Protein AF-A0A395GRC8-F1 (afdb_monomer_lite)

Foldseek 3Di:
DDDDDDDDDDPDDPDPDDPDPPPDDPLVPPVVQRFDDDDPDDPDDDADDPPDADQDDDDDDDQGHAFWAPDPVTDVVVVVVQVVLVVVCVVPVPDQPDDDPCSVSSVDHDDTDHQAQDPVRLVSLLQQLLVCCVGPVCRNLVPDPPPSFDDQCSQADPVSHRDPAAEDEFEDRNSGVSSVQSNQLNNRPDPPSDRNVVRHHYHYQYDDPPGPDPSHHDDPPDDDPD

Sequence (226 aa):
MGPLTPLAAALSVVATASATASSFNLQSNWGNLSPYAPSPGFTLPSGNPIGCELTQTHILHRHAQRYPTSYLLDALSMEAFAEKLKNFTTAHPNTTLATGPLSFLNHWEYVMGTEELLPTGAATEATSGAWFWSKYGRTLYKAPAGMADWSDDLNVFPNGTQRKKPMFRTTSQARILESARWWLSGFFSNVGANNSYPQYDLVIIPEGDGYNNTLSGYCPAATYPG

InterPro domains:
  IPR000560 Histidine phosphatase superfamily, clade-2 [PF00328] (53-221)
  IPR000560 Histidine phosphatase superfamily, clade-2 [cd07061] (53-220)
  IPR029033 Histidine phosphatase superfamily [G3DSA:3.40.50.1240] (57-225)
  IPR029033 Histidine phosphatase superfamily [SSF53254] (17-222)

Secondary structure (DSSP, 8-state):
-------------------------GGGGSGGGSPP------SSPPSPPTT-------------SBPPPSSIIIIIHHHHHHHHHHHHHHH-TTS----GGGGGGGG------SSPBPHHHHHHHHHHHHHHIIIIIHHHTTPPTT--S--GGG-B-TTSPBPPPPEEEEESSHHHHHHHHHHHHHHT--TT---SGGG-EEEEE--STT---TTS---TT-----

Radius of gyration: 24.59 Å; chains: 1; bounding box: 64×58×63 Å

Structure (mmCIF, N/CA/C/O backbone):
data_AF-A0A395GRC8-F1
#
_entry.id   AF-A0A395GRC8-F1
#
loop_
_atom_site.group_PDB
_atom_site.id
_atom_site.type_symbol
_atom_site.label_atom_id
_atom_site.label_alt_id
_atom_site.label_comp_id
_atom_site.label_asym_id
_atom_site.label_entity_id
_atom_site.label_seq_id
_atom_site.pdbx_PDB_ins_code
_atom_site.Cartn_x
_atom_site.Cartn_y
_atom_site.Cartn_z
_atom_site.occupancy
_atom_site.B_iso_or_equiv
_atom_site.auth_seq_id
_atom_site.auth_comp_id
_atom_site.auth_asym_id
_atom_site.auth_atom_id
_atom_site.pdbx_PDB_model_num
ATOM 1 N N . MET A 1 1 ? -42.424 27.335 -17.314 1.00 45.31 1 MET A N 1
ATOM 2 C CA . MET A 1 1 ? -41.178 26.570 -17.100 1.00 45.31 1 MET A CA 1
ATOM 3 C C . MET A 1 1 ? -40.028 27.504 -17.439 1.00 45.31 1 MET A C 1
ATOM 5 O O . MET A 1 1 ? -39.859 27.823 -18.606 1.00 45.31 1 MET A O 1
ATOM 9 N N . GLY A 1 2 ? -39.374 28.077 -16.427 1.00 45.00 2 GLY A N 1
ATOM 10 C CA . GLY A 1 2 ? -38.243 28.995 -16.615 1.00 45.00 2 GLY A CA 1
ATOM 11 C C . GLY A 1 2 ? -36.915 28.230 -16.678 1.00 45.00 2 GLY A C 1
ATOM 12 O O . GLY A 1 2 ? -36.846 27.130 -16.126 1.00 45.00 2 GLY A O 1
ATOM 13 N N . PRO A 1 3 ? -35.880 28.763 -17.347 1.00 41.84 3 PRO A N 1
ATOM 14 C CA . PRO A 1 3 ? -34.594 28.088 -17.464 1.00 41.84 3 PRO A CA 1
ATOM 15 C C . PRO A 1 3 ? -33.839 28.129 -16.129 1.00 41.84 3 PRO A C 1
ATOM 17 O O . PRO A 1 3 ? -33.739 29.175 -15.490 1.00 41.84 3 PRO A O 1
ATOM 20 N N . LEU A 1 4 ? -33.307 26.979 -15.715 1.00 39.44 4 LEU A 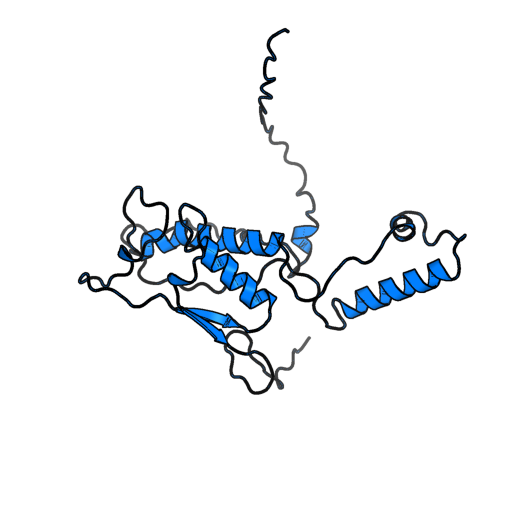N 1
ATOM 21 C CA . LEU A 1 4 ? -32.386 26.861 -14.587 1.00 39.44 4 LEU A CA 1
ATOM 22 C C . LEU A 1 4 ? -31.001 27.354 -15.027 1.00 39.44 4 LEU A C 1
ATOM 24 O O . LEU A 1 4 ? -30.351 26.735 -15.867 1.00 39.44 4 LEU A O 1
ATOM 28 N N . THR A 1 5 ? -30.552 28.469 -14.461 1.00 42.78 5 THR A N 1
ATOM 29 C CA . THR A 1 5 ? -29.164 28.936 -14.528 1.00 42.78 5 THR A CA 1
ATOM 30 C C . THR A 1 5 ? -28.310 28.153 -13.522 1.00 42.78 5 THR A C 1
ATOM 32 O O . THR A 1 5 ? -28.679 28.083 -12.348 1.00 42.78 5 THR A O 1
ATOM 35 N N . PRO A 1 6 ? -27.165 27.568 -13.918 1.00 44.22 6 PRO A N 1
ATOM 36 C CA . PRO A 1 6 ? -26.265 26.938 -12.965 1.00 44.22 6 PRO A CA 1
ATOM 37 C C . PRO A 1 6 ? -25.485 28.018 -12.204 1.00 44.22 6 PRO A C 1
ATOM 39 O O . PRO A 1 6 ? -24.861 28.897 -12.799 1.00 44.22 6 PRO A O 1
ATOM 42 N N . LEU A 1 7 ? -25.520 27.945 -10.874 1.00 41.38 7 LEU A N 1
ATOM 43 C CA . LEU A 1 7 ? -24.706 28.773 -9.992 1.00 41.38 7 LEU A CA 1
ATOM 44 C C . LEU A 1 7 ? -23.262 28.245 -10.037 1.00 41.38 7 LEU A C 1
ATOM 46 O O . LEU A 1 7 ? -22.933 27.248 -9.397 1.00 41.38 7 LEU A O 1
ATOM 50 N N . ALA A 1 8 ? -22.399 28.880 -10.829 1.00 44.44 8 ALA A N 1
ATOM 51 C CA . ALA A 1 8 ? -20.968 28.602 -10.809 1.00 44.44 8 ALA A CA 1
ATOM 52 C C . ALA A 1 8 ? -20.359 29.191 -9.525 1.00 44.44 8 ALA A C 1
ATOM 54 O O . ALA A 1 8 ? -20.152 30.400 -9.420 1.00 44.44 8 ALA A O 1
ATOM 55 N N . ALA A 1 9 ? -20.083 28.344 -8.534 1.00 41.31 9 ALA A N 1
ATOM 56 C CA . ALA A 1 9 ? -19.290 28.726 -7.372 1.00 41.31 9 ALA A CA 1
ATOM 57 C C . ALA A 1 9 ? -17.806 28.775 -7.769 1.00 41.31 9 ALA A C 1
ATOM 59 O O . ALA A 1 9 ? -17.135 27.747 -7.854 1.00 41.31 9 ALA A O 1
ATOM 60 N N . ALA A 1 10 ? -17.289 29.973 -8.034 1.00 42.56 10 ALA A N 1
ATOM 61 C CA . ALA A 1 10 ? -15.857 30.202 -8.168 1.00 42.56 10 ALA A CA 1
ATOM 62 C C . ALA A 1 10 ? -15.217 30.205 -6.768 1.00 42.56 10 ALA A C 1
ATOM 64 O O . ALA A 1 10 ? -15.361 31.171 -6.018 1.00 42.56 10 ALA A O 1
ATOM 65 N N . LEU A 1 11 ? -14.509 29.130 -6.399 1.00 38.84 11 LEU A N 1
ATOM 66 C CA . LEU A 1 11 ? -13.598 29.164 -5.253 1.00 38.84 11 LEU A CA 1
ATOM 67 C C . LEU A 1 11 ? -12.371 30.002 -5.629 1.00 38.84 11 LEU A C 1
ATOM 69 O O . LEU A 1 11 ? -11.460 29.528 -6.303 1.00 38.84 11 LEU A O 1
ATOM 73 N N . SER A 1 12 ? -12.349 31.251 -5.175 1.00 40.06 12 SER A N 1
ATOM 74 C CA . SER A 1 12 ? -11.152 32.087 -5.209 1.00 40.06 12 SER A CA 1
ATOM 75 C C . SER A 1 12 ? -10.345 31.819 -3.937 1.00 40.06 12 SER A C 1
ATOM 77 O O . SER A 1 12 ? -10.679 32.315 -2.862 1.00 40.06 12 SER A O 1
ATOM 79 N N . VAL A 1 13 ? -9.311 30.979 -4.030 1.00 39.16 13 VAL A N 1
ATOM 80 C CA . VAL A 1 13 ? -8.361 30.758 -2.930 1.00 39.16 13 VAL A CA 1
ATOM 81 C C . VAL A 1 13 ? -7.280 31.829 -3.021 1.00 39.16 13 VAL A C 1
ATOM 83 O O . VAL A 1 13 ? -6.260 31.651 -3.682 1.00 39.16 13 VAL A O 1
ATOM 86 N N . VAL A 1 14 ? -7.498 32.955 -2.346 1.00 43.53 14 VAL A N 1
ATOM 87 C CA . VAL A 1 14 ? -6.410 33.870 -1.987 1.00 43.53 14 VAL A CA 1
ATOM 88 C C . VAL A 1 14 ? -5.953 33.473 -0.589 1.00 43.53 14 VAL A C 1
ATOM 90 O O . VAL A 1 14 ? -6.524 33.894 0.413 1.00 43.53 14 VAL A O 1
ATOM 93 N N . ALA A 1 15 ? -4.950 32.600 -0.518 1.00 41.72 15 ALA A N 1
ATOM 94 C CA . ALA A 1 15 ? -4.292 32.267 0.736 1.00 41.72 15 ALA A CA 1
ATOM 95 C C . ALA A 1 15 ? -3.353 33.420 1.121 1.00 41.72 15 ALA A C 1
ATOM 97 O O . ALA A 1 15 ? -2.219 33.502 0.653 1.00 41.72 15 ALA A O 1
ATOM 98 N N . THR A 1 16 ? -3.822 34.333 1.970 1.00 42.94 16 THR A N 1
ATOM 99 C CA . THR A 1 16 ? -2.931 35.230 2.708 1.00 42.94 16 THR A CA 1
ATOM 100 C C . THR A 1 16 ? -2.139 34.392 3.704 1.00 42.94 16 THR A C 1
ATOM 102 O O . THR A 1 16 ? -2.703 33.829 4.643 1.00 42.94 16 THR A O 1
ATOM 105 N N . ALA A 1 17 ? -0.832 34.281 3.473 1.00 50.38 17 ALA A N 1
ATOM 106 C CA . ALA A 1 17 ? 0.097 33.603 4.360 1.00 50.38 17 ALA A CA 1
ATOM 107 C C . ALA A 1 17 ? 0.187 34.346 5.703 1.00 50.38 17 ALA A C 1
ATOM 109 O O . ALA A 1 17 ? 0.967 35.280 5.869 1.00 50.38 17 ALA A O 1
ATOM 110 N N . SER A 1 18 ? -0.609 33.911 6.675 1.00 43.94 18 SER A N 1
ATOM 111 C CA . SER A 1 18 ? -0.341 34.154 8.088 1.00 43.94 18 SER A CA 1
ATOM 112 C C . SER A 1 18 ? 0.385 32.932 8.634 1.00 43.94 18 SER A C 1
ATOM 114 O O . SER A 1 18 ? -0.204 31.862 8.782 1.00 43.94 18 SER A O 1
ATOM 116 N N . ALA A 1 19 ? 1.680 33.097 8.909 1.00 54.59 19 ALA A N 1
ATOM 117 C CA . ALA A 1 19 ? 2.466 32.159 9.695 1.00 54.59 19 ALA A CA 1
ATOM 118 C C . ALA A 1 19 ? 1.788 31.982 11.062 1.00 54.59 19 ALA A C 1
ATOM 120 O O . ALA A 1 19 ? 1.898 32.823 11.949 1.00 54.59 19 ALA A O 1
ATOM 121 N N . THR A 1 20 ? 1.027 30.904 11.199 1.00 49.78 20 THR A N 1
ATOM 122 C CA . THR A 1 20 ? 0.413 30.467 12.449 1.00 49.78 20 THR A CA 1
ATOM 123 C C . THR A 1 20 ? 1.108 29.174 12.846 1.00 49.78 20 THR A C 1
ATOM 125 O O . THR A 1 20 ? 1.470 28.378 11.979 1.00 49.78 20 THR A O 1
ATOM 128 N N . ALA A 1 21 ? 1.402 29.042 14.143 1.00 53.75 21 ALA A N 1
ATOM 129 C CA . ALA A 1 21 ? 2.122 27.929 14.756 1.00 53.75 21 ALA A CA 1
ATOM 130 C C . ALA A 1 21 ? 1.810 26.604 14.058 1.00 53.75 21 ALA A C 1
ATOM 132 O O . ALA A 1 21 ? 0.637 26.325 13.826 1.00 53.75 21 ALA A O 1
ATOM 133 N N . SER A 1 22 ? 2.845 25.819 13.733 1.00 58.91 22 SER A N 1
ATOM 134 C CA . SER A 1 22 ? 2.720 24.456 13.201 1.00 58.91 22 SER A CA 1
ATOM 135 C C . SER A 1 22 ? 1.560 23.743 13.904 1.00 58.91 22 SER A C 1
ATOM 137 O O . SER A 1 22 ? 1.697 23.317 15.053 1.00 58.91 22 SER A O 1
ATOM 139 N N . SER A 1 23 ? 0.398 23.698 13.249 1.00 77.50 23 SER A N 1
ATOM 140 C CA . SER A 1 23 ? -0.806 23.146 13.855 1.00 77.50 23 SER A CA 1
ATOM 141 C C . SER A 1 23 ? -0.543 21.668 14.106 1.00 77.50 23 SER A C 1
ATOM 143 O O . SER A 1 23 ? -0.117 20.944 13.205 1.00 77.50 23 SER A O 1
ATOM 145 N N . PHE A 1 24 ? -0.688 21.232 15.356 1.00 85.94 24 PHE A N 1
ATOM 146 C CA . PHE A 1 24 ? -0.477 19.836 15.710 1.00 85.94 24 PHE A CA 1
ATOM 147 C C . PHE A 1 24 ? -1.409 18.960 14.862 1.00 85.94 24 PHE A C 1
ATOM 149 O O . PHE A 1 24 ? -2.630 19.022 14.999 1.00 85.94 24 PHE A O 1
ATOM 156 N N . ASN A 1 25 ? -0.830 18.148 13.975 1.00 87.12 25 ASN A N 1
ATOM 157 C CA . ASN A 1 25 ? -1.574 17.169 13.198 1.00 87.12 25 ASN A CA 1
ATOM 158 C C . ASN A 1 25 ? -1.564 15.835 13.948 1.00 87.12 25 ASN A C 1
ATOM 160 O O . ASN A 1 25 ? -0.548 15.140 13.979 1.00 87.12 25 ASN A O 1
ATOM 164 N N . LEU A 1 26 ? -2.701 15.470 14.540 1.00 90.62 26 LEU A N 1
ATOM 165 C CA . LEU A 1 26 ? -2.840 14.231 15.306 1.00 90.62 26 LEU A CA 1
ATOM 166 C C . LEU A 1 26 ? -2.443 12.991 14.486 1.00 90.62 26 LEU A C 1
ATOM 168 O O . LEU A 1 26 ? -1.704 12.146 14.983 1.00 90.62 26 LEU A O 1
ATOM 172 N N . GLN A 1 27 ? -2.872 12.911 13.224 1.00 91.00 27 GLN A N 1
ATOM 173 C CA . GLN A 1 27 ? -2.631 11.751 12.360 1.00 91.00 27 GLN A CA 1
ATOM 174 C C . GLN A 1 27 ? -1.156 11.580 12.000 1.00 91.00 27 GLN A C 1
ATOM 176 O O . GLN A 1 27 ? -0.715 10.459 11.784 1.00 91.00 27 GLN A O 1
ATOM 181 N N . SER A 1 28 ? -0.379 12.664 11.965 1.00 90.12 28 SER A N 1
ATOM 182 C CA . SER A 1 28 ? 1.070 12.605 11.746 1.00 90.12 28 SER A CA 1
ATOM 183 C C . SER A 1 28 ? 1.843 12.066 12.955 1.00 90.12 28 SER A C 1
ATOM 185 O O . SER A 1 28 ? 3.006 11.701 12.814 1.00 90.12 28 SER A O 1
ATOM 187 N N . ASN A 1 29 ? 1.208 11.987 14.127 1.00 93.12 29 ASN A N 1
ATOM 188 C CA . ASN A 1 29 ? 1.825 11.562 15.384 1.00 93.12 29 ASN A CA 1
ATOM 189 C C . ASN A 1 29 ? 1.410 10.141 15.815 1.00 93.12 29 ASN A C 1
ATOM 191 O O . ASN A 1 29 ? 1.682 9.736 16.941 1.00 93.12 29 ASN A O 1
ATOM 195 N N . TRP A 1 30 ? 0.778 9.358 14.934 1.00 94.62 30 TRP A N 1
ATOM 196 C CA . TRP A 1 30 ? 0.351 7.976 15.207 1.00 94.62 30 TRP A CA 1
ATOM 197 C C . TRP A 1 30 ? 1.424 6.913 14.904 1.00 94.62 30 TRP A C 1
ATOM 199 O O . TRP A 1 30 ? 1.144 5.713 14.912 1.00 94.62 30 TRP A O 1
ATOM 209 N N . GLY A 1 31 ? 2.664 7.326 14.630 1.00 94.00 31 GLY A N 1
ATOM 210 C CA . GLY A 1 31 ? 3.769 6.415 14.334 1.00 94.00 31 GLY A CA 1
ATOM 211 C C . GLY A 1 31 ? 3.480 5.530 13.119 1.00 94.00 31 GLY A C 1
ATOM 212 O O . GLY A 1 31 ? 3.194 6.016 12.027 1.00 94.00 31 GLY A O 1
ATOM 213 N N . ASN A 1 32 ? 3.540 4.210 13.294 1.00 92.81 32 ASN A N 1
ATOM 214 C CA . ASN A 1 32 ? 3.247 3.250 12.227 1.00 92.81 32 ASN A CA 1
ATOM 215 C C . ASN A 1 32 ? 1.747 3.148 11.878 1.00 92.81 32 ASN A C 1
ATOM 217 O O . ASN A 1 32 ? 1.411 2.434 10.930 1.00 92.81 32 ASN A O 1
ATOM 221 N N . LEU A 1 33 ? 0.860 3.810 12.623 1.00 94.38 33 LEU A N 1
ATOM 222 C CA . LEU A 1 33 ? -0.572 3.903 12.326 1.00 94.38 33 LEU A CA 1
ATOM 223 C C . LEU A 1 33 ? -0.928 5.182 11.550 1.00 94.38 33 LEU A C 1
ATOM 225 O O . LEU A 1 33 ? -2.065 5.332 11.105 1.00 94.38 33 LEU A O 1
ATOM 229 N N . SER A 1 34 ? 0.030 6.094 11.356 1.00 95.12 34 SER A N 1
ATOM 230 C CA . SER A 1 34 ? -0.168 7.295 10.547 1.00 95.12 34 SER A CA 1
ATOM 231 C C . SER A 1 34 ? -0.513 6.923 9.095 1.00 95.12 34 SER A C 1
ATOM 233 O O . SER A 1 34 ? 0.132 6.034 8.524 1.00 95.12 34 SER A O 1
ATOM 235 N N . PRO A 1 35 ? -1.484 7.603 8.453 1.00 93.06 35 PRO A N 1
ATOM 236 C CA . PRO A 1 35 ? -1.663 7.521 7.008 1.00 93.06 35 PRO A CA 1
ATOM 237 C C . PRO A 1 35 ? -0.367 7.863 6.263 1.00 93.06 35 PRO A C 1
ATOM 239 O O . PRO A 1 35 ? 0.462 8.623 6.767 1.00 93.06 35 PRO A O 1
ATOM 242 N N . TYR A 1 36 ? -0.200 7.324 5.051 1.00 92.25 36 TYR A N 1
ATOM 243 C CA . TYR A 1 36 ? 0.965 7.647 4.227 1.00 92.25 36 TYR A CA 1
ATOM 244 C C . TYR A 1 36 ? 1.088 9.162 4.023 1.00 92.25 36 TYR A C 1
ATOM 246 O O . TYR A 1 36 ? 0.140 9.831 3.613 1.00 92.25 36 TYR A O 1
ATOM 254 N N . ALA A 1 37 ? 2.292 9.675 4.250 1.00 91.19 37 ALA A N 1
ATOM 255 C CA . 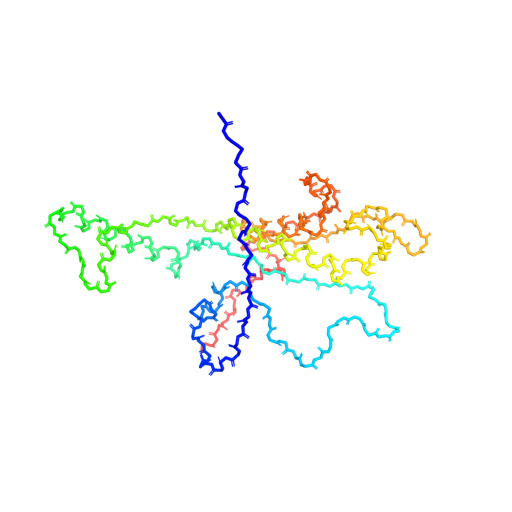ALA A 1 37 ? 2.700 11.015 3.877 1.00 91.19 37 ALA A CA 1
ATOM 256 C C . ALA A 1 37 ? 4.108 10.940 3.272 1.00 91.19 37 ALA A C 1
ATOM 258 O O . ALA A 1 37 ? 4.916 10.107 3.703 1.00 91.19 37 ALA A O 1
ATOM 259 N N . PRO A 1 38 ? 4.427 11.781 2.273 1.00 88.81 38 PRO A N 1
ATOM 260 C CA . PRO A 1 38 ? 5.783 11.853 1.761 1.00 88.81 38 PRO A CA 1
ATOM 261 C C . PRO A 1 38 ? 6.735 12.277 2.882 1.00 88.81 38 PRO A C 1
ATOM 263 O O . PRO A 1 38 ? 6.420 13.152 3.690 1.00 88.81 38 PRO A O 1
ATOM 266 N N . SER A 1 39 ? 7.918 11.665 2.913 1.00 87.69 39 SER A N 1
ATOM 267 C CA . SER A 1 39 ? 8.999 12.131 3.782 1.00 87.69 39 SER A CA 1
ATOM 268 C C . SER A 1 39 ? 9.332 13.591 3.445 1.00 87.69 39 SER A C 1
ATOM 270 O O . SER A 1 39 ? 9.322 13.936 2.257 1.00 87.69 39 SER A O 1
ATOM 272 N N . PRO A 1 40 ? 9.692 14.435 4.435 1.00 85.81 40 PRO A N 1
ATOM 273 C CA . PRO A 1 40 ? 10.230 15.771 4.165 1.00 85.81 40 PRO A CA 1
ATOM 274 C C . PRO A 1 40 ? 11.476 15.721 3.266 1.00 85.81 40 PRO A C 1
ATOM 276 O O . PRO A 1 40 ? 11.827 16.718 2.641 1.00 85.81 40 PRO A O 1
ATOM 279 N N . GLY A 1 41 ? 12.103 14.544 3.157 1.00 85.38 41 GLY A N 1
ATOM 280 C CA . GLY A 1 41 ? 13.197 14.285 2.242 1.00 85.38 41 GLY A CA 1
ATOM 281 C C . GLY A 1 41 ? 14.461 15.039 2.631 1.00 85.38 41 GLY A C 1
ATOM 282 O O . GLY A 1 41 ? 14.634 15.491 3.762 1.00 85.38 41 GLY A O 1
ATOM 283 N N . PHE A 1 42 ? 15.357 15.151 1.660 1.00 87.00 42 PHE A N 1
ATOM 284 C CA . PHE A 1 42 ? 16.552 15.981 1.742 1.00 87.00 42 PHE A CA 1
ATOM 285 C C . PHE A 1 42 ? 16.417 17.121 0.735 1.00 87.00 42 PHE A C 1
ATOM 287 O O . PHE A 1 42 ? 15.618 17.043 -0.196 1.00 87.00 42 PHE A O 1
ATOM 294 N N . THR A 1 43 ? 17.246 18.152 0.859 1.00 87.62 43 THR A N 1
ATOM 295 C CA . THR A 1 43 ? 17.315 19.287 -0.079 1.00 87.62 43 THR A CA 1
ATOM 296 C C . THR A 1 43 ? 17.961 18.924 -1.428 1.00 87.62 43 THR A C 1
ATOM 298 O O . THR A 1 43 ? 18.632 19.746 -2.048 1.00 87.62 43 THR A O 1
ATOM 301 N N . LEU A 1 44 ? 17.774 17.688 -1.896 1.00 86.06 44 LEU A N 1
ATOM 302 C CA . LEU A 1 44 ? 18.249 17.213 -3.190 1.00 86.06 44 LEU A CA 1
ATOM 303 C C . LEU A 1 44 ? 17.126 17.302 -4.232 1.00 86.06 44 LEU A C 1
ATOM 305 O O . LEU A 1 44 ? 15.984 16.946 -3.927 1.00 86.06 44 LEU A O 1
ATOM 309 N N . PRO A 1 45 ? 17.429 17.730 -5.471 1.00 84.44 45 PRO A N 1
ATOM 310 C CA . PRO A 1 45 ? 16.462 17.690 -6.558 1.00 84.44 45 PRO A CA 1
ATOM 311 C C . PRO A 1 45 ? 15.957 16.263 -6.791 1.00 84.44 45 PRO A C 1
ATOM 313 O O . PRO A 1 45 ? 16.737 15.312 -6.833 1.00 84.44 45 PRO A O 1
ATOM 316 N N . SER A 1 46 ? 14.650 16.110 -6.981 1.00 81.75 46 SER A N 1
ATOM 317 C CA . SER A 1 46 ? 14.060 14.837 -7.389 1.00 81.75 46 SER A CA 1
ATOM 318 C C . SER A 1 46 ? 14.224 14.610 -8.896 1.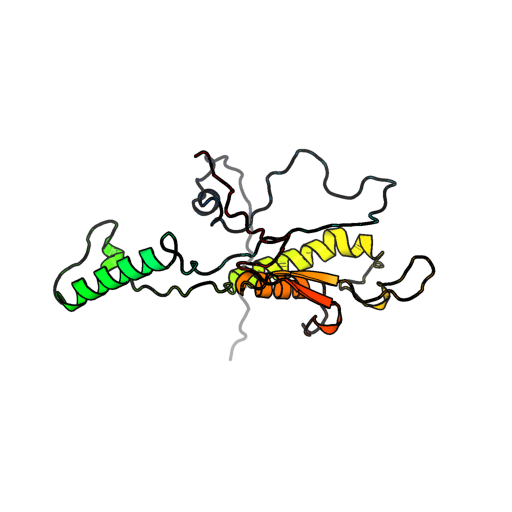00 81.75 46 SER A C 1
ATOM 320 O O . SER A 1 46 ? 14.032 15.546 -9.670 1.00 81.75 46 SER A O 1
ATOM 322 N N . GLY A 1 47 ? 14.479 13.369 -9.316 1.00 83.75 47 GLY A N 1
ATOM 323 C CA . GLY A 1 47 ? 14.546 12.969 -10.728 1.00 83.75 47 GLY A CA 1
ATOM 324 C C . GLY A 1 47 ? 15.861 12.287 -11.110 1.00 83.75 47 GLY A C 1
ATOM 325 O O . GLY A 1 47 ? 16.732 12.073 -10.269 1.00 83.75 47 GLY A O 1
ATOM 326 N N . ASN A 1 48 ? 15.989 11.928 -12.388 1.00 87.00 48 ASN A N 1
ATOM 327 C CA . ASN A 1 48 ? 17.225 11.361 -12.923 1.00 87.00 48 ASN A CA 1
ATOM 328 C C . ASN A 1 48 ? 18.216 12.491 -13.243 1.00 87.00 48 ASN A C 1
ATOM 330 O O . ASN A 1 48 ? 17.814 13.467 -13.884 1.00 87.00 48 ASN A O 1
ATOM 334 N N . PRO A 1 49 ? 19.493 12.382 -12.835 1.00 90.38 49 PRO A N 1
ATOM 335 C CA . PRO A 1 49 ? 20.503 13.373 -13.187 1.00 90.38 49 PRO A CA 1
ATOM 336 C C . PRO A 1 49 ? 20.657 13.541 -14.704 1.00 90.38 49 PRO A C 1
ATOM 338 O O . PRO A 1 49 ? 20.487 12.590 -15.470 1.00 90.38 49 PRO A O 1
ATOM 341 N N . ILE A 1 50 ? 21.015 14.751 -15.141 1.00 91.44 50 ILE A N 1
ATOM 342 C CA . ILE A 1 50 ? 21.280 15.040 -16.557 1.00 91.44 50 ILE A CA 1
ATOM 343 C C . ILE A 1 50 ? 22.412 14.132 -17.052 1.00 91.44 50 ILE A C 1
ATOM 345 O O . ILE A 1 50 ? 23.470 14.057 -16.432 1.00 91.44 50 ILE A O 1
ATOM 349 N N . GLY A 1 51 ? 22.185 13.455 -18.180 1.00 93.44 51 GLY A N 1
ATOM 350 C CA . GLY A 1 51 ? 23.135 12.500 -18.755 1.00 93.44 51 GLY A CA 1
ATOM 351 C C . GLY A 1 51 ? 23.050 11.084 -18.173 1.00 93.44 51 GLY A C 1
ATOM 352 O O . GLY A 1 51 ? 23.783 10.211 -18.629 1.00 93.44 51 GLY A O 1
ATOM 353 N N . CYS A 1 52 ? 22.156 10.830 -17.212 1.00 92.44 52 CYS A N 1
ATOM 354 C CA . CYS A 1 52 ? 21.896 9.495 -16.680 1.00 92.44 52 CYS A CA 1
ATOM 355 C C . CYS A 1 52 ? 20.576 8.919 -17.209 1.00 92.44 52 CYS A C 1
ATOM 357 O O . CYS A 1 52 ? 19.588 9.629 -17.389 1.00 92.44 52 CYS A O 1
ATOM 359 N N . GLU A 1 53 ? 20.551 7.599 -17.389 1.00 90.56 53 GLU A N 1
ATOM 360 C CA . GLU A 1 53 ? 19.357 6.836 -17.745 1.00 90.56 53 GLU A CA 1
ATOM 361 C C . GLU A 1 53 ? 19.021 5.850 -16.618 1.00 90.56 53 GLU A C 1
ATOM 363 O O . GLU A 1 53 ? 19.906 5.179 -16.083 1.00 90.56 53 GLU A O 1
ATOM 368 N N . LEU A 1 54 ? 17.740 5.757 -16.253 1.00 92.50 54 LEU A N 1
ATOM 369 C CA . LEU A 1 54 ? 17.270 4.793 -15.262 1.00 92.50 54 LEU A CA 1
ATOM 370 C C . LEU A 1 54 ? 17.214 3.389 -15.880 1.00 92.50 54 LEU A C 1
ATOM 372 O O . LEU A 1 54 ? 16.369 3.122 -16.728 1.00 92.50 54 LEU A O 1
ATOM 376 N N . THR A 1 55 ? 18.080 2.486 -15.422 1.00 91.94 55 THR A N 1
ATOM 377 C CA . THR A 1 55 ? 18.182 1.110 -15.947 1.00 91.94 55 THR A CA 1
ATOM 378 C C . THR A 1 55 ? 17.528 0.056 -15.055 1.00 91.94 55 THR A C 1
ATOM 380 O O . THR A 1 55 ? 17.179 -1.025 -15.527 1.00 91.94 55 THR A O 1
ATOM 383 N N . GLN A 1 56 ? 17.351 0.356 -13.767 1.00 93.38 56 GLN A N 1
ATOM 384 C CA . GLN A 1 56 ? 16.746 -0.538 -12.787 1.00 93.38 56 GLN A CA 1
ATOM 385 C C . GLN A 1 56 ? 16.103 0.269 -11.660 1.00 93.38 56 GLN A C 1
ATOM 387 O O . GLN A 1 56 ? 16.598 1.324 -11.271 1.00 93.38 56 GLN A O 1
ATOM 392 N N . THR A 1 57 ? 15.006 -0.248 -11.113 1.00 93.69 57 THR A N 1
ATOM 393 C CA . THR A 1 57 ? 14.371 0.290 -9.911 1.00 93.69 57 THR A CA 1
ATOM 394 C C . THR A 1 57 ? 13.900 -0.854 -9.023 1.00 93.69 57 THR A C 1
ATOM 396 O O . THR A 1 57 ? 13.524 -1.921 -9.513 1.00 93.69 57 THR A O 1
ATOM 399 N N . HIS A 1 58 ? 13.922 -0.627 -7.715 1.00 94.31 58 HIS A N 1
ATOM 400 C CA . HIS A 1 58 ? 13.382 -1.540 -6.720 1.00 94.31 58 HIS A CA 1
ATOM 401 C C . HIS A 1 58 ? 12.446 -0.757 -5.812 1.00 94.31 58 HIS A C 1
ATOM 403 O O . HIS A 1 58 ? 12.803 0.312 -5.321 1.00 94.31 58 HIS A O 1
ATOM 409 N N . ILE A 1 59 ? 11.263 -1.309 -5.566 1.00 94.62 59 ILE A N 1
ATOM 410 C CA . ILE A 1 59 ? 10.320 -0.778 -4.590 1.00 94.62 59 ILE A CA 1
ATOM 411 C C . ILE A 1 59 ? 10.047 -1.835 -3.528 1.00 94.62 59 ILE A C 1
ATOM 413 O O . ILE A 1 59 ? 9.776 -2.994 -3.838 1.00 94.62 59 ILE A O 1
ATOM 417 N N . LEU A 1 60 ? 10.131 -1.414 -2.269 1.00 96.31 60 LEU A N 1
ATOM 418 C CA . LEU A 1 60 ? 9.608 -2.144 -1.126 1.00 96.31 60 LEU A CA 1
ATOM 419 C C . LEU A 1 60 ? 8.475 -1.301 -0.549 1.00 96.31 60 LEU A C 1
ATOM 421 O O . LEU A 1 60 ? 8.709 -0.184 -0.090 1.00 96.31 60 LEU A O 1
ATOM 425 N N . HIS A 1 61 ? 7.253 -1.818 -0.618 1.00 94.56 61 HIS A N 1
ATOM 426 C CA . HIS A 1 61 ? 6.054 -1.107 -0.194 1.00 94.56 61 HIS A CA 1
ATOM 427 C C . HIS A 1 61 ? 5.419 -1.837 0.991 1.00 94.56 61 HIS A C 1
ATOM 429 O O . HIS A 1 61 ? 5.229 -3.052 0.946 1.00 94.56 61 HIS A O 1
ATOM 435 N N . ARG A 1 62 ? 5.112 -1.108 2.068 1.00 97.38 62 ARG A N 1
ATOM 436 C CA . ARG A 1 62 ? 4.312 -1.637 3.181 1.00 97.38 62 ARG A CA 1
ATOM 437 C C . ARG A 1 62 ? 2.852 -1.692 2.742 1.00 97.38 62 ARG A C 1
ATOM 439 O O . ARG A 1 62 ? 2.438 -0.859 1.949 1.00 97.38 62 ARG A O 1
ATOM 446 N N . HIS A 1 63 ? 2.066 -2.599 3.312 1.00 97.69 63 HIS A N 1
ATOM 447 C CA . HIS A 1 63 ? 0.615 -2.489 3.203 1.00 97.69 63 HIS A CA 1
ATOM 448 C C . HIS A 1 63 ? 0.102 -1.126 3.714 1.00 97.69 63 HIS A C 1
ATOM 450 O O . HIS A 1 63 ? 0.710 -0.509 4.598 1.00 97.69 63 HIS A O 1
ATOM 456 N N . ALA A 1 64 ? -1.049 -0.690 3.212 1.00 97.31 64 ALA A N 1
ATOM 457 C CA . ALA A 1 64 ? -1.653 0.587 3.572 1.00 97.31 64 ALA A CA 1
ATOM 458 C C . ALA A 1 64 ? -2.640 0.448 4.752 1.00 97.31 64 ALA A C 1
ATOM 460 O O . ALA A 1 64 ? -2.488 -0.435 5.607 1.00 97.31 64 ALA A O 1
ATOM 461 N N . GLN A 1 65 ? -3.604 1.370 4.849 1.00 97.25 65 GLN A N 1
ATOM 462 C CA . GLN A 1 65 ? -4.563 1.459 5.950 1.00 97.25 65 GLN A CA 1
ATOM 463 C C . GLN A 1 65 ? -5.430 0.199 6.031 1.00 97.25 65 GLN A C 1
ATOM 465 O O . GLN A 1 65 ? -5.980 -0.268 5.035 1.00 97.25 65 GLN A O 1
ATOM 470 N N . ARG A 1 66 ? -5.560 -0.331 7.244 1.00 96.69 66 ARG A N 1
ATOM 471 C CA . ARG A 1 66 ? -6.171 -1.628 7.539 1.00 96.69 66 ARG A CA 1
ATOM 472 C C . ARG A 1 66 ? -7.008 -1.567 8.809 1.00 96.69 66 ARG A C 1
ATOM 474 O O . ARG A 1 66 ? -6.854 -0.635 9.601 1.00 96.69 66 ARG A O 1
ATOM 481 N N . TYR A 1 67 ? -7.809 -2.598 9.031 1.00 96.75 67 TYR A N 1
ATOM 482 C CA . TYR A 1 67 ? -8.331 -2.902 10.357 1.00 96.75 67 TYR A CA 1
ATOM 483 C C . TYR A 1 67 ? -7.223 -3.364 11.328 1.00 96.75 67 TYR A C 1
ATOM 485 O O . TYR A 1 67 ? -6.146 -3.784 10.882 1.00 96.75 67 TYR A O 1
ATOM 493 N N . PRO A 1 68 ? -7.460 -3.285 12.652 1.00 95.75 68 PRO A N 1
ATOM 494 C CA . PRO A 1 68 ? -6.636 -3.909 13.691 1.00 95.75 68 PRO A CA 1
ATOM 495 C C . PRO A 1 68 ? -6.307 -5.384 13.414 1.00 95.75 68 PRO A C 1
ATOM 497 O O . PRO A 1 68 ? -7.100 -6.104 12.823 1.00 95.75 68 PRO A O 1
ATOM 500 N N . THR A 1 69 ? -5.139 -5.852 13.838 1.00 93.06 69 THR A N 1
ATOM 501 C CA . THR A 1 69 ? -4.752 -7.271 13.784 1.00 93.06 69 THR A CA 1
ATOM 502 C C . THR A 1 69 ? -5.375 -8.071 14.921 1.00 93.06 69 THR A C 1
ATOM 504 O O . THR A 1 69 ? -5.676 -7.510 15.972 1.00 93.06 69 THR A O 1
ATOM 507 N N . SER A 1 70 ? -5.497 -9.389 14.774 1.00 91.50 70 SER A N 1
ATOM 508 C CA . SER A 1 70 ? -6.058 -10.284 15.801 1.00 91.50 70 SER A CA 1
ATOM 509 C C . SER A 1 70 ? -5.105 -10.566 16.980 1.00 91.50 70 SER A C 1
ATOM 511 O O . SER A 1 70 ? -5.129 -11.649 17.565 1.00 91.50 70 SER A O 1
ATOM 513 N N . TYR A 1 71 ? -4.231 -9.617 17.323 1.00 90.94 71 TYR A N 1
ATOM 514 C CA . TYR A 1 71 ? -3.288 -9.717 18.436 1.00 90.94 71 TYR A CA 1
ATOM 515 C C . TYR A 1 71 ? -3.768 -8.933 19.659 1.00 90.94 71 TYR A C 1
ATOM 517 O O . TYR A 1 71 ? -4.568 -8.003 19.562 1.00 90.94 71 TYR A O 1
ATOM 525 N N . LEU A 1 72 ? -3.228 -9.296 20.828 1.00 91.75 72 LEU A N 1
ATOM 526 C CA . LEU A 1 72 ? -3.615 -8.719 22.117 1.00 91.75 72 LEU A CA 1
ATOM 527 C C . LEU A 1 72 ? -3.509 -7.189 22.143 1.00 91.75 72 LEU A C 1
ATOM 529 O O . LEU A 1 72 ? -4.420 -6.522 22.619 1.00 91.75 72 LEU A O 1
ATOM 533 N N . LEU A 1 73 ? -2.413 -6.643 21.615 1.00 88.44 73 LEU A N 1
ATOM 534 C CA . LEU A 1 73 ? -2.134 -5.203 21.620 1.00 88.44 73 LEU A CA 1
ATOM 535 C C . LEU A 1 73 ? -2.802 -4.441 20.458 1.00 88.44 73 LEU A C 1
ATOM 537 O O . LEU A 1 73 ? -2.454 -3.290 20.213 1.00 88.44 73 LEU A O 1
ATOM 541 N N . ASP A 1 74 ? -3.722 -5.081 19.735 1.00 91.75 74 ASP A N 1
ATOM 542 C CA . ASP A 1 74 ? -4.476 -4.489 18.626 1.00 91.75 74 ASP A CA 1
ATOM 543 C C . ASP A 1 74 ? -5.973 -4.844 18.819 1.00 91.75 74 ASP A C 1
ATOM 545 O O . ASP A 1 74 ? -6.543 -4.445 19.840 1.00 91.75 74 ASP A O 1
ATOM 549 N N . ALA A 1 75 ? -6.614 -5.631 17.940 1.00 94.44 75 ALA A N 1
ATOM 550 C CA . ALA A 1 75 ? -8.066 -5.861 17.972 1.00 94.44 75 ALA A CA 1
ATOM 551 C C . ALA A 1 75 ? -8.580 -6.435 19.299 1.00 94.44 75 ALA A C 1
ATOM 553 O O . ALA A 1 75 ? -9.555 -5.921 19.843 1.00 94.44 75 ALA A O 1
ATOM 554 N N . LEU A 1 76 ? -7.912 -7.451 19.860 1.00 95.19 76 LEU A N 1
ATOM 555 C CA . LEU A 1 76 ? -8.459 -8.210 20.994 1.00 95.19 76 LEU A CA 1
ATOM 556 C C . LEU A 1 76 ? -8.685 -7.337 22.237 1.00 95.19 76 LEU A C 1
ATOM 558 O O . LEU A 1 76 ? -9.683 -7.496 22.938 1.00 95.19 76 LEU A O 1
ATOM 562 N N . SER A 1 77 ? -7.785 -6.389 22.519 1.00 95.38 77 SER A N 1
ATOM 563 C CA . SER A 1 77 ? -7.977 -5.450 23.635 1.00 95.38 77 SER A CA 1
ATOM 564 C C . SER A 1 77 ? -9.134 -4.475 23.392 1.00 95.38 77 SER A C 1
ATOM 566 O O . SER A 1 77 ? -9.865 -4.137 24.326 1.00 95.38 77 SER A O 1
ATOM 568 N N . MET A 1 78 ? -9.331 -4.051 22.141 1.00 95.62 78 MET A N 1
ATOM 569 C CA . MET A 1 78 ? -10.411 -3.147 21.748 1.00 95.62 78 MET A CA 1
ATOM 570 C C . MET A 1 78 ? -11.772 -3.847 21.811 1.00 95.62 78 MET A C 1
ATOM 572 O O . MET A 1 78 ? -12.734 -3.279 22.325 1.00 95.62 78 MET A O 1
ATOM 576 N N . GLU A 1 79 ? -11.837 -5.089 21.336 1.00 96.44 79 GLU A N 1
ATOM 577 C CA . GLU A 1 79 ? -13.020 -5.948 21.387 1.00 96.44 79 GLU A CA 1
ATOM 578 C C . GLU A 1 79 ? -13.412 -6.260 22.833 1.00 96.44 79 GLU A C 1
ATOM 580 O O . GLU A 1 79 ? -14.567 -6.066 23.208 1.00 96.44 79 GLU A O 1
ATOM 585 N N . ALA A 1 80 ? -12.451 -6.635 23.684 1.00 96.50 80 ALA A N 1
ATOM 586 C CA . ALA A 1 80 ? -12.704 -6.880 25.104 1.00 96.50 80 ALA A CA 1
ATOM 587 C C . ALA A 1 80 ? -13.227 -5.624 25.827 1.00 96.50 80 ALA A C 1
ATOM 589 O O . ALA A 1 80 ? -14.120 -5.700 26.676 1.00 96.50 80 ALA A O 1
ATOM 590 N N . PHE A 1 81 ? -12.699 -4.443 25.485 1.00 96.00 81 PHE A N 1
ATOM 591 C CA . PHE A 1 81 ? -13.219 -3.177 25.998 1.00 96.00 81 PHE A CA 1
ATOM 592 C C . PHE A 1 81 ? -14.660 -2.926 25.532 1.00 96.00 81 PHE A C 1
ATOM 594 O O . PHE A 1 81 ? -15.519 -2.585 26.349 1.00 96.00 81 PHE A O 1
ATOM 601 N N . ALA A 1 82 ? -14.941 -3.135 24.245 1.00 96.31 82 ALA A N 1
ATOM 602 C CA . ALA A 1 82 ? -16.275 -2.980 23.681 1.00 96.31 82 ALA A CA 1
ATOM 603 C C . ALA A 1 82 ? -17.293 -3.939 24.313 1.00 96.31 82 ALA A C 1
ATOM 605 O O . ALA A 1 82 ? -18.398 -3.524 24.668 1.00 96.31 82 ALA A O 1
ATOM 606 N N . GLU A 1 83 ? -16.910 -5.198 24.522 1.00 96.62 83 GLU A N 1
ATOM 607 C CA . GLU A 1 83 ? -17.733 -6.200 25.194 1.00 96.62 83 GLU A CA 1
ATOM 608 C C . GLU A 1 83 ? -18.046 -5.783 26.634 1.00 96.62 83 GLU A C 1
ATOM 610 O O . GLU A 1 83 ? -19.200 -5.829 27.063 1.00 96.62 83 GLU A O 1
ATOM 615 N N . LYS A 1 84 ? -17.046 -5.289 27.373 1.00 96.25 84 LYS A N 1
ATOM 616 C CA . LYS A 1 84 ? -17.248 -4.792 28.738 1.00 96.25 84 LYS A CA 1
ATOM 617 C C . LYS A 1 84 ? -18.250 -3.638 28.785 1.00 96.25 84 LYS A C 1
ATOM 619 O O . LYS A 1 84 ? -19.115 -3.628 29.664 1.00 96.25 84 LYS A O 1
ATOM 624 N N . LEU A 1 85 ? -18.152 -2.685 27.855 1.00 95.38 85 LEU A N 1
ATOM 625 C CA . LEU A 1 85 ? -19.106 -1.578 27.762 1.00 95.38 85 LEU A CA 1
ATOM 626 C C . LEU A 1 85 ? -20.516 -2.081 27.446 1.00 95.38 85 LEU A C 1
ATOM 628 O O . LEU A 1 85 ? -21.458 -1.713 28.144 1.00 95.38 85 LEU A O 1
ATOM 632 N N . LYS A 1 86 ? -20.649 -2.969 26.457 1.00 94.44 86 LYS A N 1
ATOM 633 C CA . LYS A 1 86 ? -21.931 -3.558 26.055 1.00 94.44 86 LYS A CA 1
ATOM 634 C C . LYS A 1 86 ? -22.599 -4.332 27.192 1.00 94.44 86 LYS A C 1
ATOM 636 O O . LYS A 1 86 ? -23.804 -4.200 27.408 1.00 94.44 86 LYS A O 1
ATOM 641 N N . ASN A 1 87 ? -21.832 -5.119 27.943 1.00 95.62 87 ASN A N 1
ATOM 642 C CA . ASN A 1 87 ? -22.346 -5.878 29.082 1.00 95.62 87 ASN A CA 1
ATOM 643 C C . ASN A 1 87 ? -22.851 -4.943 30.188 1.00 95.62 87 ASN A C 1
ATOM 645 O O . ASN A 1 87 ? -23.924 -5.167 30.748 1.00 95.62 87 ASN A O 1
ATOM 649 N N . PHE A 1 88 ? -22.114 -3.865 30.470 1.00 94.88 88 PHE A N 1
ATOM 650 C CA . PHE A 1 88 ? -22.524 -2.885 31.469 1.00 94.88 88 PHE A CA 1
ATOM 651 C C . PHE A 1 88 ? -23.810 -2.151 31.071 1.00 94.88 88 PHE A C 1
ATOM 653 O O . PHE A 1 88 ? -24.727 -2.064 31.889 1.00 94.88 88 PHE A O 1
ATOM 660 N N . THR A 1 89 ? -23.898 -1.653 29.833 1.00 92.62 89 THR A N 1
ATOM 661 C CA . THR A 1 89 ? -25.073 -0.909 29.349 1.00 92.62 89 THR A CA 1
ATOM 662 C C . THR A 1 89 ? -26.313 -1.792 29.260 1.00 92.62 89 THR A C 1
ATOM 664 O O . THR A 1 89 ? -27.400 -1.351 29.623 1.00 92.62 89 THR A O 1
ATOM 667 N N . THR A 1 90 ? -26.152 -3.063 28.879 1.00 93.50 90 THR A N 1
ATOM 668 C CA . THR A 1 90 ? -27.250 -4.044 28.865 1.00 93.50 90 THR A CA 1
ATOM 669 C C . THR A 1 90 ? -27.797 -4.307 30.271 1.00 93.50 90 THR A C 1
ATOM 671 O O . THR A 1 90 ? -29.008 -4.404 30.454 1.00 93.50 90 THR A O 1
ATOM 674 N N . ALA A 1 91 ? -26.924 -4.393 31.280 1.00 96.12 91 ALA A N 1
ATOM 675 C CA . ALA A 1 91 ? -27.333 -4.598 32.670 1.00 96.12 91 ALA A CA 1
ATOM 676 C C . ALA A 1 91 ? -27.935 -3.337 33.327 1.00 96.12 91 ALA A C 1
ATOM 678 O O . ALA A 1 91 ? -28.674 -3.454 34.304 1.00 96.12 91 ALA A O 1
ATOM 679 N N . HIS A 1 92 ? -27.647 -2.142 32.795 1.00 95.06 92 HIS A N 1
ATOM 680 C CA . HIS A 1 92 ? -28.057 -0.854 33.366 1.00 95.06 92 HIS A CA 1
ATOM 681 C C . HIS A 1 92 ? -28.695 0.068 32.307 1.00 95.06 92 HIS A C 1
ATOM 683 O O . HIS A 1 92 ? -28.177 1.154 32.035 1.00 95.06 92 HIS A O 1
ATOM 689 N N . PRO A 1 93 ? -29.845 -0.314 31.719 1.00 91.62 93 PRO A N 1
ATOM 690 C CA . PRO A 1 93 ? -30.415 0.366 30.549 1.00 91.62 93 PRO A CA 1
ATOM 691 C C . PRO A 1 93 ? -30.839 1.824 30.798 1.00 91.62 93 PRO A C 1
ATOM 693 O O . PRO A 1 93 ? -30.982 2.591 29.854 1.00 91.62 93 PRO A O 1
ATOM 696 N N . ASN A 1 94 ? -31.028 2.217 32.062 1.00 92.81 94 ASN A N 1
ATOM 697 C CA . ASN A 1 94 ? -31.454 3.564 32.461 1.00 92.81 94 ASN A CA 1
ATOM 698 C C . ASN A 1 94 ? -30.332 4.362 33.146 1.00 92.81 94 ASN A C 1
ATOM 700 O O . ASN A 1 94 ? -30.602 5.293 33.904 1.00 92.81 94 ASN A O 1
ATOM 704 N N . THR A 1 95 ? -29.072 3.970 32.951 1.00 93.19 95 THR A N 1
ATOM 705 C CA . THR A 1 95 ? -27.918 4.629 33.568 1.00 93.19 95 THR A CA 1
ATOM 706 C C . THR A 1 95 ? -27.058 5.303 32.510 1.00 93.19 95 THR A C 1
ATOM 708 O O . THR A 1 95 ? -26.699 4.700 31.504 1.00 93.19 95 THR A O 1
ATOM 711 N N . THR A 1 96 ? -26.687 6.558 32.762 1.00 93.94 96 THR A N 1
ATOM 712 C CA . THR A 1 96 ? -25.684 7.261 31.959 1.00 93.94 96 THR A CA 1
ATOM 713 C C . THR A 1 96 ? -24.320 6.601 32.165 1.00 93.94 96 THR A C 1
ATOM 715 O O . THR A 1 96 ? -23.784 6.633 33.272 1.00 93.94 96 THR A O 1
ATOM 718 N N . LEU A 1 97 ? -23.753 6.019 31.107 1.00 93.69 97 LEU A N 1
ATOM 719 C CA . LEU A 1 97 ? -22.467 5.315 31.134 1.00 93.69 97 LEU A CA 1
ATOM 720 C C . LEU A 1 97 ? -21.296 6.270 31.393 1.00 93.69 97 LEU A C 1
ATOM 722 O O . LEU A 1 97 ? -20.396 5.957 32.169 1.00 93.69 97 LEU A O 1
ATOM 726 N N . ALA A 1 98 ? -21.282 7.418 30.718 1.00 95.56 98 ALA A N 1
ATOM 727 C CA . ALA A 1 98 ? -20.164 8.354 30.775 1.00 95.56 98 ALA A CA 1
ATOM 728 C C . ALA A 1 98 ? -20.617 9.810 30.621 1.00 95.56 98 ALA A C 1
ATOM 730 O O . ALA A 1 98 ? -21.623 10.108 29.977 1.00 95.56 98 ALA A O 1
ATOM 731 N N . THR A 1 99 ? -19.848 10.735 31.191 1.00 96.56 99 THR A N 1
ATOM 732 C CA . THR A 1 99 ? -20.104 12.182 31.140 1.00 96.56 99 THR A CA 1
ATOM 733 C C . THR A 1 99 ? -18.878 12.939 30.625 1.00 96.56 99 THR A C 1
ATOM 735 O O . THR A 1 99 ? -17.801 12.367 30.428 1.00 96.56 99 THR A O 1
ATOM 738 N N . GLY A 1 100 ? -19.041 14.238 30.351 1.00 97.62 100 GLY A N 1
ATOM 739 C CA . GLY A 1 100 ? -17.948 15.090 29.880 1.00 97.62 100 GLY A CA 1
ATOM 740 C C . GLY A 1 100 ? -17.353 14.611 28.543 1.00 97.62 100 GLY A C 1
ATOM 741 O O . GLY A 1 100 ? -18.111 14.190 27.663 1.00 97.62 100 GLY A O 1
ATOM 742 N N . PRO A 1 101 ? -16.015 14.637 28.375 1.00 98.00 101 PRO A N 1
ATOM 743 C CA . PRO A 1 101 ? -15.342 14.198 27.146 1.00 98.00 101 PRO A CA 1
ATOM 744 C C . PRO A 1 101 ? -15.610 12.743 26.739 1.00 98.00 101 PRO A C 1
ATOM 746 O O . PRO A 1 101 ? -15.445 12.403 25.574 1.00 98.00 101 PRO A O 1
ATOM 749 N N . LEU A 1 102 ? -16.034 11.883 27.673 1.00 96.94 102 LEU A N 1
ATOM 750 C CA . LEU A 1 102 ? -16.336 10.472 27.407 1.00 96.94 102 LEU A CA 1
ATOM 751 C C . LEU A 1 102 ? -17.820 10.218 27.117 1.00 96.94 102 LEU A C 1
ATOM 753 O O . LEU A 1 102 ? -18.213 9.076 26.905 1.00 96.94 102 LEU A O 1
ATOM 757 N N . SER A 1 103 ? -18.655 11.260 27.075 1.00 97.00 103 SER A N 1
ATOM 758 C CA . SER A 1 103 ? -20.102 11.131 26.841 1.00 97.00 103 SER A CA 1
ATOM 759 C C . SER A 1 103 ? -20.462 10.463 25.508 1.00 97.00 103 SER A C 1
ATOM 761 O O . SER A 1 103 ? -21.544 9.886 25.401 1.00 97.00 103 SER A O 1
ATOM 763 N N . PHE A 1 104 ? -19.553 10.454 24.527 1.00 96.00 104 PHE A N 1
ATOM 764 C CA . PHE A 1 104 ? -19.732 9.704 23.282 1.00 96.00 104 PHE A CA 1
ATOM 765 C C . PHE A 1 104 ? -19.901 8.193 23.520 1.00 96.00 104 PHE A C 1
ATOM 767 O O . PHE A 1 104 ? -20.586 7.539 22.740 1.00 96.00 104 PHE A O 1
ATOM 774 N N . LEU A 1 105 ? -19.354 7.643 24.615 1.00 95.81 105 LEU A N 1
ATOM 775 C CA . LEU A 1 105 ? -19.466 6.218 24.939 1.00 95.81 105 LEU A CA 1
ATOM 776 C C . LEU A 1 105 ? -20.915 5.769 25.175 1.00 95.81 105 LEU A C 1
ATOM 778 O O . LEU A 1 105 ? -21.205 4.594 24.986 1.00 95.81 105 LEU A O 1
ATOM 782 N N . ASN A 1 106 ? -21.837 6.676 25.528 1.00 93.94 106 ASN A N 1
ATOM 783 C CA . ASN A 1 106 ? -23.258 6.335 25.704 1.00 93.94 106 ASN A CA 1
ATOM 784 C C . ASN A 1 106 ? -23.931 5.850 24.405 1.00 93.94 106 ASN A C 1
ATOM 786 O O . ASN A 1 106 ? -24.959 5.183 24.465 1.00 93.94 106 ASN A O 1
ATOM 790 N N . HIS A 1 107 ? -23.372 6.205 23.246 1.00 92.00 107 HIS A N 1
ATOM 791 C CA . HIS A 1 107 ? -23.915 5.880 21.923 1.00 92.00 107 HIS A CA 1
ATOM 792 C C . HIS A 1 107 ? -22.863 5.253 21.003 1.00 92.00 107 HIS A C 1
ATOM 794 O O . HIS A 1 107 ? -23.065 5.167 19.794 1.00 92.00 107 HIS A O 1
ATOM 800 N N . TRP A 1 108 ? -21.710 4.880 21.557 1.00 94.81 108 TRP A N 1
ATOM 801 C CA . TRP A 1 108 ? -20.620 4.309 20.787 1.00 94.81 108 TRP A CA 1
ATOM 802 C C . TRP A 1 108 ? -20.802 2.803 20.646 1.00 94.81 108 TRP A C 1
ATOM 804 O O . TRP A 1 108 ? -21.070 2.102 21.621 1.00 94.81 108 TRP A O 1
ATOM 814 N N . GLU A 1 109 ? -20.578 2.311 19.434 1.00 92.00 109 GLU A N 1
ATOM 815 C CA . GLU A 1 109 ? -20.556 0.891 19.116 1.00 92.00 109 GLU A CA 1
ATOM 816 C C . GLU A 1 109 ? -19.231 0.544 18.438 1.00 92.00 109 GLU A C 1
ATOM 818 O O . GLU A 1 109 ? -18.689 1.317 17.640 1.00 92.00 109 GLU A O 1
ATOM 823 N N . TYR A 1 110 ? -18.703 -0.636 18.753 1.00 94.94 110 TYR A N 1
ATOM 824 C CA . TYR A 1 110 ? -17.518 -1.152 18.085 1.00 94.94 110 TYR A CA 1
ATOM 825 C C . TYR A 1 110 ? -17.899 -1.731 16.724 1.00 94.94 110 TYR A C 1
ATOM 827 O O . TYR A 1 110 ? -18.677 -2.678 16.641 1.00 94.94 110 TYR A O 1
ATOM 835 N N . VAL A 1 111 ? -17.336 -1.153 15.665 1.00 94.88 111 VAL A N 1
ATOM 836 C CA . VAL A 1 111 ? -17.662 -1.476 14.262 1.00 94.88 111 VAL A CA 1
ATOM 837 C C . VAL A 1 111 ? -16.439 -1.905 13.452 1.00 94.88 111 VAL A C 1
ATOM 839 O O . VAL A 1 111 ? -16.482 -1.959 12.224 1.00 94.88 111 VAL A O 1
ATOM 842 N N . MET A 1 112 ? -15.313 -2.142 14.122 1.00 95.31 112 MET A N 1
ATOM 843 C CA . MET A 1 112 ? -14.071 -2.489 13.441 1.00 95.31 112 MET A CA 1
ATOM 844 C C . MET A 1 112 ? -14.045 -3.989 13.142 1.00 95.31 112 MET A C 1
ATOM 846 O O . MET A 1 112 ? -14.442 -4.796 13.979 1.00 95.31 112 MET A O 1
ATOM 850 N N . GLY A 1 113 ? -13.579 -4.345 11.945 1.00 94.50 113 GLY A N 1
ATOM 851 C CA . GLY A 1 113 ? -13.193 -5.713 11.613 1.00 94.50 113 GLY A CA 1
ATOM 852 C C . GLY A 1 113 ? -11.763 -6.011 12.062 1.00 94.50 113 GLY A C 1
ATOM 853 O O . GLY A 1 113 ? -11.166 -5.253 12.832 1.00 94.50 113 GLY A O 1
ATOM 854 N N . THR A 1 114 ? -11.190 -7.083 11.519 1.00 94.69 114 THR A N 1
ATOM 855 C CA . THR A 1 114 ? -9.803 -7.484 11.774 1.00 94.69 114 THR A CA 1
ATOM 856 C C . THR A 1 114 ? -9.048 -7.736 10.476 1.00 94.69 114 THR A C 1
ATOM 858 O O . THR A 1 114 ? -9.635 -8.143 9.480 1.00 94.69 114 THR A O 1
ATOM 861 N N . GLU A 1 115 ? -7.739 -7.486 10.496 1.00 92.62 115 GLU A N 1
ATOM 862 C CA . GLU A 1 115 ? -6.741 -7.765 9.455 1.00 92.62 115 GLU A CA 1
ATOM 863 C C . GLU A 1 115 ? -6.894 -7.025 8.119 1.00 92.62 115 GLU A C 1
ATOM 865 O O . GLU A 1 115 ? -5.893 -6.558 7.577 1.00 92.62 115 GLU A O 1
ATOM 870 N N . GLU A 1 116 ? -8.102 -6.921 7.572 1.00 95.88 116 GLU A N 1
ATOM 871 C CA . GLU A 1 116 ? -8.355 -6.549 6.182 1.00 95.88 116 GLU A CA 1
ATOM 872 C C . GLU A 1 116 ? -7.858 -5.149 5.809 1.00 95.88 116 GLU A C 1
ATOM 874 O O . GLU A 1 116 ? -7.838 -4.209 6.613 1.00 95.88 116 GLU A O 1
ATOM 879 N N . LEU A 1 117 ? -7.480 -5.009 4.535 1.00 98.00 117 LEU A N 1
ATOM 880 C CA . LEU A 1 117 ? -7.165 -3.718 3.939 1.00 98.00 117 LEU A CA 1
ATOM 881 C C . LEU A 1 117 ? -8.452 -2.900 3.792 1.00 98.00 117 LEU A C 1
ATOM 883 O O . LEU A 1 117 ? -9.436 -3.369 3.225 1.00 98.00 117 LEU A O 1
ATOM 887 N N . LEU A 1 118 ? -8.431 -1.652 4.252 1.00 97.44 118 LEU A N 1
ATOM 888 C CA . LEU A 1 118 ? -9.573 -0.757 4.098 1.00 97.44 118 LEU A CA 1
ATOM 889 C C . LEU A 1 118 ? -9.663 -0.241 2.653 1.00 97.44 118 LEU A C 1
ATOM 891 O O . LEU A 1 118 ? -8.634 -0.113 1.985 1.00 97.44 118 LEU A O 1
ATOM 895 N N . PRO A 1 119 ? -10.847 0.191 2.182 1.00 97.75 119 PRO A N 1
ATOM 896 C CA . PRO A 1 119 ? -10.975 0.865 0.887 1.00 97.75 119 PRO A CA 1
ATOM 897 C C . PRO A 1 119 ? -10.067 2.099 0.740 1.00 97.75 119 PRO A C 1
ATOM 899 O O . PRO A 1 119 ? -9.534 2.372 -0.333 1.00 97.75 119 PRO A O 1
ATOM 902 N N . THR A 1 120 ? -9.824 2.831 1.831 1.00 97.12 120 THR A N 1
ATOM 903 C CA . THR A 1 120 ? -8.856 3.943 1.867 1.00 97.12 120 THR A CA 1
ATOM 904 C C . THR A 1 120 ? -7.406 3.465 1.726 1.00 97.12 120 THR A C 1
ATOM 906 O O . THR A 1 120 ? -6.584 4.152 1.115 1.00 97.12 120 THR A O 1
ATOM 909 N N . GLY A 1 121 ? -7.105 2.266 2.230 1.00 98.00 121 GLY A N 1
ATOM 910 C CA . GLY A 1 121 ? -5.853 1.548 2.001 1.00 98.00 121 GLY A CA 1
ATOM 911 C C . GLY A 1 121 ? -5.664 1.177 0.539 1.00 98.00 121 GLY A C 1
ATOM 912 O O . GLY A 1 121 ? -4.658 1.544 -0.062 1.00 98.00 121 GLY A O 1
ATOM 913 N N . ALA A 1 122 ? -6.670 0.546 -0.062 1.00 98.38 122 ALA A N 1
ATOM 914 C CA . ALA A 1 122 ? -6.688 0.229 -1.487 1.00 98.38 122 ALA A CA 1
ATOM 915 C C . ALA A 1 122 ? -6.441 1.468 -2.368 1.00 98.38 122 ALA A C 1
ATOM 917 O O . ALA A 1 122 ? -5.596 1.440 -3.263 1.00 98.38 122 ALA A O 1
ATOM 918 N N . ALA A 1 123 ? -7.112 2.588 -2.074 1.00 98.06 123 ALA A N 1
ATOM 919 C CA . ALA A 1 123 ? -6.909 3.847 -2.791 1.00 98.06 123 ALA A CA 1
ATOM 920 C C . ALA A 1 123 ? -5.476 4.392 -2.643 1.00 98.06 123 ALA A C 1
ATOM 922 O O . ALA A 1 123 ? -4.900 4.889 -3.615 1.00 98.06 123 ALA A O 1
ATOM 923 N N . THR A 1 124 ? -4.884 4.278 -1.449 1.00 97.88 124 THR A N 1
ATOM 924 C CA . THR A 1 124 ? -3.488 4.672 -1.194 1.00 97.88 124 THR A CA 1
ATOM 925 C C . THR A 1 124 ? -2.523 3.847 -2.048 1.00 97.88 124 THR A C 1
ATOM 927 O O . THR A 1 124 ? -1.632 4.409 -2.685 1.00 97.88 124 THR A O 1
ATOM 930 N N . GLU A 1 125 ? -2.725 2.532 -2.122 1.00 98.25 125 GLU A N 1
ATOM 931 C CA . GLU A 1 125 ? -1.883 1.615 -2.899 1.00 98.25 125 GLU A CA 1
ATOM 932 C C . GLU A 1 125 ? -2.001 1.854 -4.402 1.00 98.25 125 GLU A C 1
ATOM 934 O O . GLU A 1 125 ? -0.990 2.021 -5.082 1.00 98.25 125 GLU A O 1
ATOM 939 N N . ALA A 1 126 ? -3.227 1.958 -4.919 1.00 98.31 126 ALA A N 1
ATOM 940 C CA . ALA A 1 126 ? -3.464 2.264 -6.327 1.00 98.31 126 ALA A CA 1
ATOM 941 C C . ALA A 1 126 ? -2.837 3.610 -6.726 1.00 98.31 126 ALA A C 1
ATOM 943 O O . ALA A 1 126 ? -2.174 3.721 -7.758 1.00 98.31 126 ALA A O 1
ATOM 944 N N . THR A 1 127 ? -2.969 4.624 -5.867 1.00 97.88 127 THR A N 1
ATOM 945 C CA . THR A 1 127 ? -2.328 5.928 -6.072 1.00 97.88 127 THR A CA 1
ATOM 946 C C . THR A 1 127 ? -0.803 5.799 -6.079 1.00 97.88 127 THR A C 1
ATOM 948 O O . THR A 1 127 ? -0.143 6.364 -6.951 1.00 97.88 127 THR A O 1
ATOM 951 N N . SER A 1 128 ? -0.230 5.028 -5.151 1.00 97.81 128 SER A N 1
ATOM 952 C CA . SER A 1 128 ? 1.213 4.765 -5.082 1.00 97.81 128 SER A CA 1
ATOM 953 C C . SER A 1 128 ? 1.737 4.083 -6.352 1.00 97.81 128 SER A C 1
ATOM 955 O O . SER A 1 128 ? 2.729 4.538 -6.928 1.00 97.81 128 SER A O 1
ATOM 957 N N . GLY A 1 129 ? 1.040 3.059 -6.850 1.00 98.12 129 GLY A N 1
ATOM 958 C CA . GLY A 1 129 ? 1.384 2.370 -8.095 1.00 98.12 129 GLY A CA 1
ATOM 959 C C . GLY A 1 129 ? 1.354 3.288 -9.317 1.00 98.12 129 GLY A C 1
ATOM 960 O O . GLY A 1 129 ? 2.322 3.332 -10.081 1.00 98.12 129 GLY A O 1
ATOM 961 N N . ALA A 1 130 ? 0.297 4.093 -9.458 1.00 97.94 130 ALA A N 1
ATOM 962 C CA . ALA A 1 130 ? 0.165 5.061 -10.550 1.00 97.94 130 ALA A CA 1
ATOM 963 C C . ALA A 1 130 ? 1.265 6.138 -10.506 1.00 97.94 130 ALA A C 1
ATOM 965 O O . ALA A 1 130 ? 1.843 6.518 -11.533 1.00 97.94 130 ALA A O 1
ATOM 966 N N . TRP A 1 131 ? 1.620 6.601 -9.304 1.00 96.19 131 TRP A N 1
ATOM 967 C CA . TRP A 1 131 ? 2.745 7.514 -9.112 1.00 96.19 131 TRP A CA 1
ATOM 968 C C . TRP A 1 131 ? 4.079 6.876 -9.472 1.00 96.19 131 TRP A C 1
ATOM 970 O O . TRP A 1 131 ? 4.929 7.538 -10.071 1.00 96.19 131 TRP A O 1
ATOM 980 N N . PHE A 1 132 ? 4.277 5.606 -9.125 1.00 96.81 132 PHE A N 1
ATOM 981 C CA . PHE A 1 132 ? 5.501 4.893 -9.453 1.00 96.81 132 PHE A CA 1
ATOM 982 C C . PHE A 1 132 ? 5.653 4.700 -10.964 1.00 96.81 132 PHE A C 1
ATOM 984 O O . PHE A 1 132 ? 6.738 4.940 -11.499 1.00 96.81 132 PHE A O 1
ATOM 991 N N . TRP A 1 133 ? 4.573 4.354 -11.671 1.00 97.00 133 TRP A N 1
ATOM 992 C CA . TRP A 1 133 ? 4.556 4.345 -13.135 1.00 97.00 133 TRP A CA 1
ATOM 993 C C . TRP A 1 133 ? 4.953 5.716 -13.696 1.00 97.00 133 TRP A C 1
ATOM 995 O O . TRP A 1 133 ? 5.908 5.821 -14.467 1.00 97.00 133 TRP A O 1
ATOM 1005 N N . SER A 1 134 ? 4.295 6.777 -13.227 1.00 94.44 134 SER A N 1
ATOM 1006 C CA . SER A 1 134 ? 4.525 8.147 -13.698 1.00 94.44 134 SER A CA 1
ATOM 1007 C C . SER A 1 134 ? 5.959 8.636 -13.467 1.00 94.44 134 SER A C 1
ATOM 1009 O O . SER A 1 134 ? 6.526 9.299 -14.333 1.00 94.44 134 SER A O 1
ATOM 1011 N N . LYS A 1 135 ? 6.561 8.309 -12.315 1.00 92.00 135 LYS A N 1
ATOM 1012 C CA . LYS A 1 135 ? 7.906 8.773 -11.932 1.00 92.00 135 LYS A CA 1
ATOM 1013 C C . LYS A 1 135 ? 9.030 7.902 -12.487 1.00 92.00 135 LYS A C 1
ATOM 1015 O O . LYS A 1 135 ? 10.039 8.428 -12.949 1.00 92.00 135 LYS A O 1
ATOM 1020 N N . TYR A 1 136 ? 8.874 6.583 -12.427 1.00 94.75 136 TYR A N 1
ATOM 1021 C CA . TYR A 1 136 ? 9.952 5.633 -12.711 1.00 94.75 136 TYR A CA 1
ATOM 1022 C C . TYR A 1 136 ? 9.623 4.719 -13.885 1.00 94.75 136 TYR A C 1
ATOM 1024 O O . TYR A 1 136 ? 10.476 4.520 -14.746 1.00 94.75 136 TYR A O 1
ATOM 1032 N N . GLY A 1 137 ? 8.395 4.199 -13.948 1.00 95.25 137 GLY A N 1
ATOM 1033 C CA . GLY A 1 137 ? 7.980 3.237 -14.968 1.00 95.25 137 GLY A CA 1
ATOM 1034 C C . GLY A 1 137 ? 8.128 3.776 -16.389 1.00 95.25 137 GLY A C 1
ATOM 1035 O O . GLY A 1 137 ? 8.797 3.153 -17.208 1.00 95.25 137 GLY A O 1
ATOM 1036 N N . ARG A 1 138 ? 7.614 4.980 -16.661 1.00 94.81 138 ARG A N 1
ATOM 1037 C CA . ARG A 1 138 ? 7.735 5.619 -17.983 1.00 94.81 138 ARG A CA 1
ATOM 1038 C C . ARG A 1 138 ? 9.182 5.700 -18.467 1.00 94.81 138 ARG A C 1
ATOM 1040 O O . ARG A 1 138 ? 9.454 5.408 -19.626 1.00 94.81 138 ARG A O 1
ATOM 1047 N N . THR A 1 139 ? 10.106 6.081 -17.583 1.00 92.88 139 THR A N 1
ATOM 1048 C CA . THR A 1 139 ? 11.527 6.205 -17.933 1.00 92.88 139 THR A CA 1
ATOM 1049 C C . THR A 1 139 ? 12.180 4.838 -18.105 1.00 92.88 139 THR A C 1
ATOM 1051 O O . THR A 1 139 ? 12.865 4.616 -19.097 1.00 92.88 139 THR A O 1
ATOM 1054 N N . LEU A 1 140 ? 11.925 3.910 -17.177 1.00 93.25 140 LEU A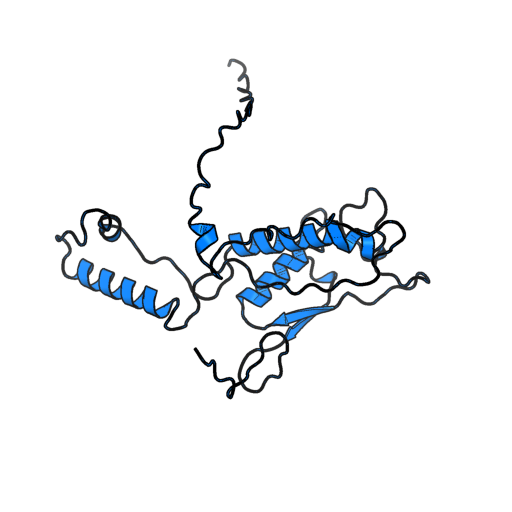 N 1
ATOM 1055 C CA . LEU A 1 140 ? 12.469 2.551 -17.200 1.00 93.25 140 LEU A CA 1
ATOM 1056 C C . LEU A 1 140 ? 12.092 1.798 -18.485 1.00 93.25 140 LEU A C 1
ATOM 1058 O O . LEU A 1 140 ? 12.914 1.087 -19.056 1.00 93.25 140 LEU A O 1
ATOM 1062 N N . TYR A 1 141 ? 10.852 1.975 -18.938 1.00 93.94 141 TYR A N 1
ATOM 1063 C CA . TYR A 1 141 ? 10.300 1.335 -20.132 1.00 93.94 141 TYR A CA 1
ATOM 1064 C C . TYR A 1 141 ? 10.413 2.197 -21.400 1.00 93.94 141 TYR A C 1
ATOM 1066 O O . TYR A 1 141 ? 9.894 1.812 -22.443 1.00 93.94 141 TYR A O 1
ATOM 1074 N N . LYS A 1 142 ? 11.075 3.362 -21.329 1.00 92.81 142 LYS A N 1
ATOM 1075 C CA . LYS A 1 142 ? 11.229 4.314 -22.447 1.00 92.81 142 LYS A CA 1
ATOM 1076 C C . LYS A 1 142 ? 9.904 4.652 -23.146 1.00 92.81 142 LYS A C 1
ATOM 1078 O O . LYS A 1 142 ? 9.843 4.750 -24.370 1.00 92.81 142 LYS A O 1
ATOM 1083 N N . ALA A 1 143 ? 8.840 4.834 -22.364 1.00 95.19 143 ALA A N 1
ATOM 1084 C CA . ALA A 1 143 ? 7.508 5.115 -22.883 1.00 95.19 143 ALA A CA 1
ATOM 1085 C C . ALA A 1 143 ? 7.506 6.419 -23.713 1.00 95.19 143 ALA A C 1
ATOM 1087 O O . ALA A 1 143 ? 7.978 7.453 -23.222 1.00 95.19 143 ALA A O 1
ATOM 1088 N N . PRO A 1 144 ? 6.967 6.410 -24.948 1.00 94.88 144 PRO A N 1
ATOM 1089 C CA . PRO A 1 144 ? 6.957 7.586 -25.809 1.00 94.88 144 PRO A CA 1
ATOM 1090 C C . PRO A 1 144 ? 6.037 8.694 -25.274 1.00 94.88 144 PRO A C 1
ATOM 1092 O O . PRO A 1 144 ? 5.207 8.505 -24.374 1.00 94.88 144 PRO A O 1
ATOM 1095 N N . ALA A 1 145 ? 6.178 9.888 -25.852 1.00 94.81 145 ALA A N 1
ATOM 1096 C CA . ALA A 1 145 ? 5.291 11.007 -25.559 1.00 94.81 145 ALA A CA 1
ATOM 1097 C C . ALA A 1 145 ? 3.828 10.644 -25.880 1.00 94.81 145 ALA A C 1
ATOM 1099 O O . ALA A 1 145 ? 3.548 9.986 -26.878 1.00 94.81 145 ALA A O 1
ATOM 1100 N N . GLY A 1 146 ? 2.895 11.065 -25.022 1.00 92.81 146 GLY A N 1
ATOM 1101 C CA . GLY A 1 146 ? 1.456 10.815 -25.192 1.00 92.81 146 GLY A CA 1
ATOM 1102 C C . GLY A 1 146 ? 0.957 9.437 -24.737 1.00 92.81 146 GLY A C 1
ATOM 1103 O O . GLY A 1 146 ? -0.247 9.264 -24.579 1.00 92.81 146 GLY A O 1
ATOM 1104 N N . MET A 1 147 ? 1.839 8.474 -24.456 1.00 93.12 147 MET A N 1
ATOM 1105 C CA . MET A 1 147 ? 1.434 7.162 -23.938 1.00 93.12 147 MET A CA 1
ATOM 1106 C C . MET A 1 147 ? 1.223 7.232 -22.427 1.00 93.12 147 MET A C 1
ATOM 1108 O O . MET A 1 147 ? 2.202 7.212 -21.692 1.00 93.12 147 MET A O 1
ATOM 1112 N N . ALA A 1 148 ? -0.017 7.378 -21.960 1.00 93.31 148 ALA A N 1
ATOM 1113 C CA . ALA A 1 148 ? -0.318 7.567 -20.538 1.00 93.31 148 ALA A CA 1
ATOM 1114 C C . ALA A 1 148 ? -0.095 6.300 -19.699 1.00 93.31 148 ALA A C 1
ATOM 1116 O O . ALA A 1 148 ? 0.517 6.391 -18.637 1.00 93.31 148 ALA A O 1
ATOM 1117 N N . ASP A 1 149 ? -0.541 5.151 -20.200 1.00 95.44 149 ASP A N 1
ATOM 1118 C CA . ASP A 1 149 ? -0.551 3.865 -19.501 1.00 95.44 149 ASP A CA 1
ATOM 1119 C C . ASP A 1 149 ? 0.590 2.944 -19.954 1.00 95.44 149 ASP A C 1
ATOM 1121 O O . ASP A 1 149 ? 1.201 3.145 -21.007 1.00 95.44 149 ASP A O 1
ATOM 1125 N N . TRP A 1 150 ? 0.870 1.916 -19.155 1.00 96.00 150 TRP A N 1
ATOM 1126 C CA . TRP A 1 150 ? 1.792 0.849 -19.537 1.00 96.00 150 TRP A CA 1
ATOM 1127 C C . TRP A 1 150 ? 1.194 -0.014 -20.667 1.00 96.00 150 TRP A C 1
ATOM 1129 O O . TRP A 1 150 ? -0.009 -0.273 -20.690 1.00 96.00 150 TRP A O 1
ATOM 1139 N N . SER A 1 151 ? 2.043 -0.500 -21.578 1.00 94.25 151 SER A N 1
ATOM 1140 C CA . SER A 1 151 ? 1.696 -1.486 -22.615 1.00 94.25 151 SER A CA 1
ATOM 1141 C C . SER A 1 151 ? 2.751 -2.591 -22.667 1.00 94.25 151 SER A C 1
ATOM 1143 O O . SER A 1 151 ? 3.935 -2.323 -22.444 1.00 94.25 151 SER A O 1
ATOM 1145 N N . ASP A 1 152 ? 2.339 -3.811 -23.020 1.00 94.00 152 ASP A N 1
ATOM 1146 C CA . ASP A 1 152 ? 3.245 -4.955 -23.201 1.00 94.00 152 ASP A CA 1
ATOM 1147 C C . ASP A 1 152 ? 4.261 -4.717 -24.327 1.00 94.00 152 ASP A C 1
ATOM 1149 O O . ASP A 1 152 ? 5.389 -5.203 -24.253 1.00 94.00 152 ASP A O 1
ATOM 1153 N N . ASP A 1 153 ? 3.926 -3.861 -25.298 1.00 94.12 153 ASP A N 1
ATOM 1154 C CA . ASP A 1 153 ? 4.837 -3.442 -26.373 1.00 94.12 153 ASP A CA 1
ATOM 1155 C C . ASP A 1 153 ? 6.095 -2.730 -25.845 1.00 94.12 153 ASP A C 1
ATOM 1157 O O . ASP A 1 153 ? 7.128 -2.689 -26.513 1.00 94.12 153 ASP A O 1
ATOM 1161 N N . LEU A 1 154 ? 6.028 -2.153 -24.638 1.00 95.19 154 LEU A N 1
ATOM 1162 C CA . LEU A 1 154 ? 7.179 -1.520 -23.997 1.00 95.19 154 LEU A CA 1
ATOM 1163 C C . LEU A 1 154 ? 8.122 -2.537 -23.342 1.00 95.19 154 LEU A C 1
ATOM 1165 O O . LEU A 1 154 ? 9.273 -2.217 -23.034 1.00 95.19 154 LEU A O 1
ATOM 1169 N N . ASN A 1 155 ? 7.651 -3.754 -23.073 1.00 95.25 155 ASN A N 1
ATOM 1170 C CA . ASN A 1 155 ? 8.381 -4.761 -22.314 1.00 95.25 155 ASN A CA 1
ATOM 1171 C C . ASN A 1 155 ? 9.335 -5.565 -23.212 1.00 95.25 155 ASN A C 1
ATOM 1173 O O . ASN A 1 155 ? 9.257 -6.787 -23.318 1.00 95.25 155 ASN A O 1
ATOM 1177 N N . VAL A 1 156 ? 10.282 -4.867 -23.838 1.00 94.81 156 VAL A N 1
ATOM 1178 C CA . VAL A 1 156 ? 11.246 -5.437 -24.789 1.00 94.81 156 VAL A CA 1
ATOM 1179 C C . VAL A 1 156 ? 12.690 -5.291 -24.307 1.00 94.81 156 VAL A C 1
ATOM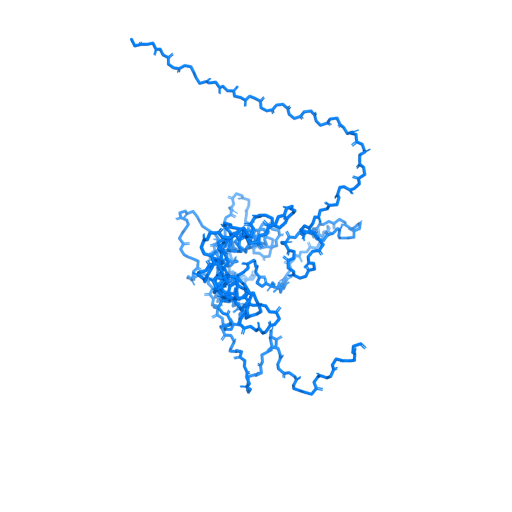 1181 O O . VAL A 1 156 ? 13.048 -4.414 -23.513 1.00 94.81 156 VAL A O 1
ATOM 1184 N N . PHE A 1 157 ? 13.564 -6.198 -24.732 1.00 91.94 157 PHE A N 1
ATOM 1185 C CA . PHE A 1 157 ? 15.009 -6.051 -24.574 1.00 91.94 157 PHE A CA 1
ATOM 1186 C C . PHE A 1 157 ? 15.540 -4.930 -25.486 1.00 91.94 157 PHE A C 1
ATOM 1188 O O . PHE A 1 157 ? 14.875 -4.562 -26.452 1.00 91.94 157 PHE A O 1
ATOM 1195 N N . PRO A 1 158 ? 16.755 -4.394 -25.244 1.00 89.00 158 PRO A N 1
ATOM 1196 C CA . PRO A 1 158 ? 17.332 -3.353 -26.103 1.00 89.00 158 PRO A CA 1
ATOM 1197 C C . PRO A 1 158 ? 17.469 -3.742 -27.585 1.00 89.00 158 PRO A C 1
ATOM 1199 O O . PRO A 1 158 ? 17.544 -2.869 -28.440 1.00 89.00 158 PRO A O 1
ATOM 1202 N N . ASN A 1 159 ? 17.496 -5.041 -27.894 1.00 93.19 159 ASN A N 1
ATOM 1203 C CA . ASN A 1 159 ? 17.507 -5.578 -29.259 1.00 93.19 159 ASN A CA 1
ATOM 1204 C C . ASN A 1 159 ? 16.096 -5.773 -29.860 1.00 93.19 159 ASN A C 1
ATOM 1206 O O . ASN A 1 159 ? 15.979 -6.349 -30.938 1.00 93.19 159 ASN A O 1
ATOM 1210 N N . GLY A 1 160 ? 15.039 -5.338 -29.167 1.00 92.12 160 GLY A N 1
ATOM 1211 C CA . GLY A 1 160 ? 13.648 -5.403 -29.615 1.00 92.12 160 GLY A CA 1
ATOM 1212 C C . GLY A 1 160 ? 12.929 -6.729 -29.359 1.00 92.12 160 GLY A C 1
ATOM 1213 O O . GLY A 1 160 ? 11.769 -6.854 -29.736 1.00 92.12 160 GLY A O 1
ATOM 1214 N N . THR A 1 161 ? 13.562 -7.729 -28.735 1.00 96.06 161 THR A N 1
ATOM 1215 C CA . THR A 1 161 ? 12.873 -8.996 -28.440 1.00 96.06 161 THR A CA 1
ATOM 1216 C C . THR A 1 161 ? 11.974 -8.879 -27.208 1.00 96.06 161 THR A C 1
ATOM 1218 O O . THR A 1 161 ? 12.327 -8.215 -26.232 1.00 96.06 161 THR A O 1
ATOM 1221 N N . GLN A 1 162 ? 10.818 -9.548 -27.232 1.00 96.00 162 GLN A N 1
ATOM 1222 C CA . GLN A 1 162 ? 9.853 -9.510 -26.130 1.00 96.00 162 GLN A CA 1
ATOM 1223 C C . GLN A 1 162 ? 10.449 -10.100 -24.845 1.00 96.00 162 GLN A C 1
ATOM 1225 O O . GLN A 1 162 ? 11.067 -11.170 -24.858 1.00 96.00 162 GLN A O 1
ATOM 1230 N N . ARG A 1 163 ? 10.251 -9.415 -23.716 1.00 95.00 163 ARG A N 1
ATOM 1231 C CA . ARG A 1 163 ? 10.576 -9.943 -22.387 1.00 95.00 163 ARG A CA 1
ATOM 1232 C C . ARG A 1 163 ? 9.403 -10.758 -21.854 1.00 95.00 163 ARG A C 1
ATOM 1234 O O . ARG A 1 163 ? 8.256 -10.598 -22.254 1.00 95.00 163 ARG A O 1
ATOM 1241 N N . LYS A 1 164 ? 9.688 -11.619 -20.880 1.00 95.00 164 LYS A N 1
ATOM 1242 C CA . LYS A 1 164 ? 8.625 -12.215 -20.061 1.00 95.00 164 LYS A CA 1
ATOM 1243 C C . LYS A 1 164 ? 7.928 -11.132 -19.235 1.00 95.00 164 LYS A C 1
ATOM 1245 O O . LYS A 1 164 ? 8.500 -10.062 -19.003 1.00 95.00 164 LYS A O 1
ATOM 1250 N N . LYS A 1 165 ? 6.722 -11.446 -18.758 1.00 94.88 165 LYS A N 1
ATOM 1251 C CA . LYS A 1 165 ? 5.986 -10.588 -17.829 1.00 94.88 165 LYS A CA 1
ATOM 1252 C C . LYS A 1 165 ? 6.862 -10.213 -16.628 1.00 94.88 165 LYS A C 1
ATOM 1254 O O . LYS A 1 165 ? 7.628 -11.057 -16.147 1.00 94.88 165 LYS A O 1
ATOM 1259 N N . PRO A 1 166 ? 6.777 -8.970 -16.133 1.00 94.62 166 PRO A N 1
ATOM 1260 C CA . PRO A 1 166 ? 7.452 -8.590 -14.905 1.00 94.62 166 PRO A CA 1
ATOM 1261 C C . PRO A 1 166 ? 6.958 -9.437 -13.725 1.00 94.62 166 PRO A C 1
ATOM 1263 O O . PRO A 1 166 ? 5.760 -9.679 -13.575 1.00 94.62 166 PRO A O 1
ATOM 1266 N N . MET A 1 167 ? 7.893 -9.869 -12.880 1.00 96.44 167 MET A N 1
ATOM 1267 C CA . MET A 1 167 ? 7.596 -10.622 -11.663 1.00 96.44 167 MET A CA 1
ATOM 1268 C C . MET A 1 167 ? 7.590 -9.685 -10.454 1.00 96.44 167 MET A C 1
ATOM 1270 O O . MET A 1 167 ? 8.563 -8.969 -10.213 1.00 96.44 167 MET A O 1
ATOM 1274 N N . PHE A 1 168 ? 6.535 -9.766 -9.649 1.00 97.94 168 PHE A N 1
ATOM 1275 C CA . PHE A 1 168 ? 6.424 -9.110 -8.351 1.00 97.94 168 PHE A CA 1
ATOM 1276 C C . PHE A 1 168 ? 6.311 -10.148 -7.239 1.00 97.94 168 PHE A C 1
ATOM 1278 O O . PHE A 1 168 ? 5.919 -11.294 -7.463 1.00 97.94 168 PHE A O 1
ATOM 1285 N N . ARG A 1 169 ? 6.668 -9.745 -6.019 1.00 98.25 169 ARG A N 1
ATOM 1286 C CA . ARG A 1 169 ? 6.590 -10.593 -4.829 1.00 98.25 169 ARG A CA 1
ATOM 1287 C C . ARG A 1 169 ? 5.742 -9.901 -3.776 1.00 98.25 169 ARG A C 1
ATOM 1289 O O . ARG A 1 169 ? 5.895 -8.704 -3.557 1.00 98.25 169 ARG A O 1
ATOM 1296 N N . THR A 1 170 ? 4.888 -10.668 -3.122 1.00 98.25 170 THR A N 1
ATOM 1297 C CA . THR A 1 170 ? 4.129 -10.249 -1.944 1.00 98.25 170 THR A CA 1
ATOM 1298 C C . THR A 1 170 ? 4.129 -11.382 -0.928 1.00 98.25 170 THR A C 1
ATOM 1300 O O . THR A 1 170 ? 4.622 -12.476 -1.211 1.00 98.25 170 THR A O 1
ATOM 1303 N N . THR A 1 171 ? 3.597 -11.134 0.257 1.00 97.12 171 THR A N 1
ATOM 1304 C CA . THR A 1 171 ? 3.430 -12.157 1.283 1.00 97.12 171 THR A CA 1
ATOM 1305 C C . THR A 1 171 ? 1.975 -12.614 1.388 1.00 97.12 171 THR A C 1
ATOM 1307 O O . THR A 1 171 ? 1.078 -12.017 0.791 1.00 97.12 171 THR A O 1
ATOM 1310 N N . SER A 1 172 ? 1.729 -13.711 2.104 1.00 95.19 172 SER A N 1
ATOM 1311 C CA . SER A 1 172 ? 0.399 -14.324 2.181 1.00 95.19 172 SER A CA 1
ATOM 1312 C C . SER A 1 172 ? -0.571 -13.655 3.160 1.00 95.19 172 SER A C 1
ATOM 1314 O O . SER A 1 172 ? -1.738 -14.042 3.180 1.00 95.19 172 SER A O 1
ATOM 1316 N N . GLN A 1 173 ? -0.149 -12.680 3.977 1.00 94.00 173 GLN A N 1
ATOM 1317 C CA . GLN A 1 173 ? -1.090 -11.951 4.837 1.00 94.00 173 GLN A CA 1
ATOM 1318 C C . GLN A 1 173 ? -2.081 -11.144 3.984 1.00 94.00 173 GLN A C 1
ATOM 1320 O O . GLN A 1 173 ? -1.674 -10.376 3.112 1.00 94.00 173 GLN A O 1
ATOM 1325 N N . ALA A 1 174 ? -3.382 -11.295 4.262 1.00 92.62 174 ALA A N 1
ATOM 1326 C CA . ALA A 1 174 ? -4.474 -10.815 3.407 1.00 92.62 174 ALA A CA 1
ATOM 1327 C C . ALA A 1 174 ? -4.314 -9.346 2.988 1.00 92.62 174 ALA A C 1
ATOM 1329 O O . ALA A 1 174 ? -4.314 -9.026 1.804 1.00 92.62 174 ALA A O 1
ATOM 1330 N N . ARG A 1 175 ? -4.065 -8.451 3.945 1.00 96.38 175 ARG A N 1
ATOM 1331 C CA . ARG A 1 175 ? -3.854 -7.023 3.669 1.00 96.38 175 ARG A CA 1
ATOM 1332 C C . ARG A 1 175 ? -2.621 -6.707 2.828 1.00 96.38 175 ARG A C 1
ATOM 1334 O O . ARG A 1 175 ? -2.629 -5.714 2.116 1.00 96.38 175 ARG A O 1
ATOM 1341 N N . ILE A 1 176 ? -1.568 -7.521 2.911 1.00 97.44 176 ILE A N 1
ATOM 1342 C CA . ILE A 1 176 ? -0.334 -7.330 2.137 1.00 97.44 176 ILE A CA 1
ATOM 1343 C C . ILE A 1 176 ? -0.553 -7.811 0.701 1.00 97.44 176 ILE A C 1
ATOM 1345 O O . ILE A 1 176 ? -0.184 -7.119 -0.251 1.00 97.44 176 ILE A O 1
ATOM 1349 N N . LEU A 1 177 ? -1.225 -8.953 0.534 1.00 97.50 177 LEU A N 1
ATOM 1350 C CA . LEU A 1 177 ? -1.646 -9.452 -0.771 1.00 97.50 177 LEU A CA 1
ATOM 1351 C C . LEU A 1 177 ? -2.586 -8.465 -1.477 1.00 97.50 177 LEU A C 1
ATOM 1353 O O . LEU A 1 177 ? -2.340 -8.113 -2.632 1.00 97.50 177 LEU A O 1
ATOM 1357 N N . GLU A 1 178 ? -3.621 -7.979 -0.788 1.00 98.12 178 GLU A N 1
ATOM 1358 C CA . GLU A 1 178 ? -4.547 -6.993 -1.352 1.00 98.12 178 GLU A CA 1
ATOM 1359 C C . GLU A 1 178 ? -3.851 -5.668 -1.660 1.00 98.12 178 GLU A C 1
ATOM 1361 O O . GLU A 1 178 ? -4.057 -5.108 -2.736 1.00 98.12 178 GLU A O 1
ATOM 1366 N N . SER A 1 179 ? -2.950 -5.201 -0.791 1.00 98.56 179 SER A N 1
ATOM 1367 C CA . SER A 1 179 ? -2.130 -4.022 -1.076 1.00 98.56 179 SER A CA 1
ATOM 1368 C C . SER A 1 179 ? -1.336 -4.171 -2.371 1.00 98.56 179 SER A C 1
ATOM 1370 O O . SER A 1 179 ? -1.379 -3.284 -3.221 1.00 98.56 179 SER A O 1
ATOM 1372 N N . ALA A 1 180 ? -0.662 -5.308 -2.567 1.00 98.50 180 ALA A N 1
ATOM 1373 C CA . ALA A 1 180 ? 0.095 -5.565 -3.788 1.00 98.50 180 ALA A CA 1
ATOM 1374 C C . ALA A 1 180 ? -0.808 -5.568 -5.032 1.00 98.50 180 ALA A C 1
ATOM 1376 O O . ALA A 1 180 ? -0.443 -4.989 -6.053 1.00 98.50 180 ALA A O 1
ATOM 1377 N N . ARG A 1 181 ? -2.005 -6.163 -4.950 1.00 98.38 181 ARG A N 1
ATOM 1378 C CA . ARG A 1 181 ? -2.984 -6.172 -6.051 1.00 98.38 181 ARG A CA 1
ATOM 1379 C C . ARG A 1 181 ? -3.429 -4.760 -6.429 1.00 98.38 181 ARG A C 1
ATOM 1381 O O . ARG A 1 181 ? -3.427 -4.429 -7.615 1.00 98.38 181 ARG A O 1
ATOM 1388 N N . TRP A 1 182 ? -3.754 -3.921 -5.447 1.00 98.50 182 TRP A N 1
ATOM 1389 C CA . TRP A 1 182 ? -4.144 -2.529 -5.685 1.00 98.50 182 TRP A CA 1
ATOM 1390 C C . TRP A 1 182 ? -2.992 -1.681 -6.214 1.00 98.50 182 TRP A C 1
ATOM 1392 O O . TRP A 1 182 ? -3.175 -0.941 -7.179 1.00 98.50 182 TRP A O 1
ATOM 1402 N N . TRP A 1 183 ? -1.791 -1.850 -5.662 1.00 98.62 183 TRP A N 1
ATOM 1403 C CA . TRP A 1 183 ? -0.589 -1.188 -6.160 1.00 98.62 183 TRP A CA 1
ATOM 1404 C C . TRP A 1 183 ? -0.324 -1.545 -7.627 1.00 98.62 183 TRP A C 1
ATOM 1406 O O . TRP A 1 183 ? -0.128 -0.665 -8.464 1.00 98.62 183 TRP A O 1
ATOM 1416 N N . LEU A 1 184 ? -0.415 -2.831 -7.979 1.00 98.50 184 LEU A N 1
ATOM 1417 C CA . LEU A 1 184 ? -0.233 -3.309 -9.351 1.00 98.50 184 LEU A CA 1
ATOM 1418 C C . LEU A 1 184 ? -1.359 -2.855 -10.283 1.00 98.50 184 LEU A C 1
ATOM 1420 O O . LEU A 1 184 ? -1.107 -2.596 -11.455 1.00 98.50 184 LEU A O 1
ATOM 1424 N N . SER A 1 185 ? -2.590 -2.713 -9.786 1.00 98.12 185 SER A N 1
ATOM 1425 C CA . SER A 1 185 ? -3.684 -2.089 -10.541 1.00 98.12 185 SER A CA 1
ATOM 1426 C C . SER A 1 185 ? -3.407 -0.622 -10.865 1.00 98.12 185 SER A C 1
ATOM 1428 O O . SER A 1 185 ? -3.787 -0.165 -11.937 1.00 98.12 185 SER A O 1
ATOM 1430 N N . GLY A 1 186 ? -2.758 0.109 -9.957 1.00 98.06 186 GLY A N 1
ATOM 1431 C CA . GLY A 1 186 ? -2.329 1.483 -10.200 1.00 98.06 186 GLY A CA 1
ATOM 1432 C C . GLY A 1 186 ? -1.156 1.580 -11.174 1.00 98.06 186 GLY A C 1
ATOM 1433 O O . GLY A 1 186 ? -1.155 2.440 -12.046 1.00 98.06 186 GLY A O 1
ATOM 1434 N N . PHE A 1 187 ? -0.160 0.698 -11.041 1.00 98.12 187 PHE A N 1
ATOM 1435 C CA . PHE A 1 187 ? 1.015 0.686 -11.918 1.00 98.12 187 PHE A CA 1
ATOM 1436 C C . PHE A 1 187 ? 0.667 0.275 -13.357 1.00 98.12 187 PHE A C 1
ATOM 1438 O O . PHE A 1 187 ? 1.106 0.917 -14.306 1.00 98.12 187 PHE A O 1
ATOM 1445 N N . PHE A 1 188 ? -0.128 -0.786 -13.518 1.00 97.81 188 PHE A N 1
ATOM 1446 C CA . PHE A 1 188 ? -0.605 -1.297 -14.807 1.00 97.81 188 PHE A CA 1
ATOM 1447 C C . PHE A 1 188 ? -2.027 -0.801 -15.108 1.00 97.81 188 PHE A C 1
ATOM 1449 O O . PHE A 1 188 ? -2.884 -1.572 -15.558 1.00 97.81 188 PHE A O 1
ATOM 1456 N N . SER A 1 189 ? -2.301 0.473 -14.808 1.00 96.00 189 SER A N 1
ATOM 1457 C CA . SER A 1 189 ? -3.575 1.097 -15.157 1.00 96.00 189 SER A CA 1
ATOM 1458 C C . SER A 1 189 ? -3.830 1.007 -16.660 1.00 96.00 189 SER A C 1
ATOM 1460 O O . SER A 1 189 ? -2.913 0.842 -17.464 1.00 96.00 189 SER A O 1
ATOM 1462 N N . ASN A 1 190 ? -5.099 1.079 -17.043 1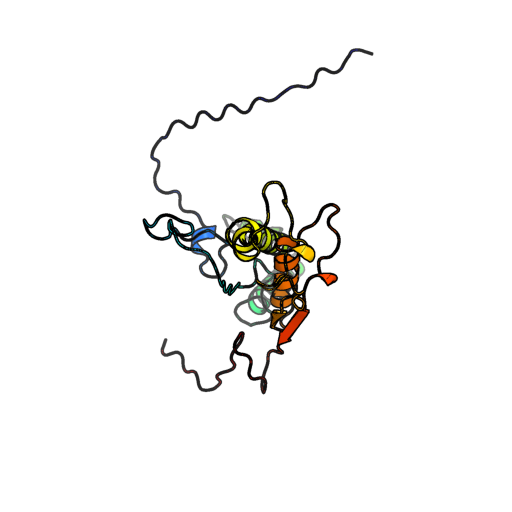.00 94.62 190 ASN A N 1
ATOM 1463 C CA . ASN A 1 190 ? -5.502 1.089 -18.440 1.00 94.62 190 ASN A CA 1
ATOM 1464 C C . ASN A 1 190 ? -6.825 1.832 -18.615 1.00 94.62 190 ASN A C 1
ATOM 1466 O O . ASN A 1 190 ? -7.637 1.947 -17.688 1.00 94.62 190 ASN A O 1
ATOM 1470 N N . VAL A 1 191 ? -7.066 2.276 -19.846 1.00 91.75 191 VAL A N 1
ATOM 1471 C CA . VAL A 1 191 ? -8.365 2.799 -20.265 1.00 91.75 191 VAL A CA 1
ATOM 1472 C C . VAL A 1 191 ? -9.438 1.723 -20.079 1.00 91.75 191 VAL A C 1
ATOM 1474 O O . VAL A 1 191 ? -9.319 0.604 -20.574 1.00 91.75 191 VAL A O 1
ATOM 1477 N N . GLY A 1 192 ? -10.511 2.084 -19.376 1.00 92.75 192 GLY A N 1
ATOM 1478 C CA . GLY A 1 192 ? -11.619 1.178 -19.069 1.00 92.75 192 GLY A CA 1
ATOM 1479 C C . GLY A 1 192 ? -11.488 0.443 -17.736 1.00 92.75 192 GLY A C 1
ATOM 1480 O O . GLY A 1 192 ? -12.412 -0.279 -17.377 1.00 92.75 192 GLY A O 1
ATOM 1481 N N . ALA A 1 193 ? -10.398 0.658 -16.986 1.00 93.25 193 ALA A N 1
ATOM 1482 C CA . ALA A 1 193 ? -10.190 0.077 -15.657 1.00 93.25 193 ALA A CA 1
ATOM 1483 C C . ALA A 1 193 ? -10.309 -1.461 -15.638 1.00 93.25 193 ALA A C 1
ATOM 1485 O O . ALA A 1 193 ? -10.831 -2.054 -14.692 1.00 93.25 193 ALA A O 1
ATOM 1486 N N . ASN A 1 194 ? -9.820 -2.120 -16.692 1.00 95.38 194 ASN A N 1
ATOM 1487 C CA . ASN A 1 194 ? -9.759 -3.576 -16.747 1.00 95.38 194 ASN A CA 1
ATOM 1488 C C . ASN A 1 194 ? -8.752 -4.108 -15.723 1.00 95.38 194 ASN A C 1
ATOM 1490 O O . ASN A 1 194 ? -7.797 -3.421 -15.352 1.00 95.38 194 ASN A O 1
ATOM 1494 N N . ASN A 1 195 ? -8.933 -5.362 -15.306 1.00 94.88 195 ASN A N 1
ATOM 1495 C CA . ASN A 1 195 ? -8.011 -6.000 -14.371 1.00 94.88 195 ASN A CA 1
ATOM 1496 C C . ASN A 1 195 ? -6.577 -6.055 -14.940 1.00 94.88 195 ASN A C 1
ATOM 1498 O O . ASN A 1 195 ? -6.367 -6.316 -16.123 1.00 94.88 195 ASN A O 1
ATOM 1502 N N . SER A 1 196 ? -5.587 -5.818 -14.078 1.00 97.12 196 SER A N 1
ATOM 1503 C CA . SER A 1 196 ? -4.168 -5.766 -14.454 1.00 97.12 196 SER A CA 1
ATOM 1504 C C . SER A 1 196 ? -3.459 -7.122 -14.417 1.00 97.12 196 SER A C 1
ATOM 1506 O O . SER A 1 196 ? -2.298 -7.214 -14.808 1.00 97.12 196 SER A O 1
ATOM 1508 N N . TYR A 1 197 ? -4.132 -8.185 -13.965 1.00 97.19 197 TYR A N 1
ATOM 1509 C CA . TYR A 1 197 ? -3.532 -9.505 -13.724 1.00 97.19 197 TYR A CA 1
ATOM 1510 C C . TYR A 1 197 ? -2.836 -10.112 -14.954 1.00 97.19 197 TYR A C 1
ATOM 1512 O O . TYR A 1 197 ? -1.807 -10.763 -14.784 1.00 97.19 197 TYR A O 1
ATOM 1520 N N . PRO A 1 198 ? -3.305 -9.893 -16.199 1.00 96.50 198 PRO A N 1
ATOM 1521 C CA . PRO A 1 198 ? -2.592 -10.366 -17.375 1.00 96.50 198 PRO A CA 1
ATOM 1522 C C . PRO A 1 198 ? -1.203 -9.747 -17.567 1.00 96.50 198 PRO A C 1
ATOM 1524 O O . PRO A 1 198 ? -0.417 -10.342 -18.297 1.00 96.50 198 PRO A O 1
ATOM 1527 N N . GLN A 1 199 ? -0.878 -8.619 -16.928 1.00 96.88 199 GLN A N 1
ATOM 1528 C CA . GLN A 1 199 ? 0.346 -7.856 -17.204 1.00 96.88 199 GLN A CA 1
ATOM 1529 C C . GLN A 1 199 ? 1.557 -8.261 -16.360 1.00 96.88 199 GLN A C 1
ATOM 1531 O O . GLN A 1 199 ? 2.668 -7.813 -16.632 1.00 96.88 199 GLN A O 1
ATOM 1536 N N . TYR A 1 200 ? 1.381 -9.115 -15.352 1.00 97.50 200 TYR A N 1
ATOM 1537 C CA . TYR A 1 200 ? 2.457 -9.489 -14.435 1.00 97.50 200 TYR A CA 1
ATOM 1538 C C . TYR A 1 200 ? 2.305 -10.908 -13.891 1.00 97.50 200 TYR A C 1
ATOM 1540 O O . TYR A 1 200 ? 1.223 -11.490 -13.919 1.00 97.50 200 TYR A O 1
ATOM 1548 N N . ASP A 1 201 ? 3.397 -11.426 -13.332 1.00 98.06 201 ASP A N 1
ATOM 1549 C CA . ASP A 1 201 ? 3.385 -12.606 -12.473 1.00 98.06 201 ASP A CA 1
ATOM 1550 C C . ASP A 1 201 ? 3.539 -12.160 -11.010 1.00 98.06 201 ASP A C 1
ATOM 1552 O O . ASP A 1 201 ? 4.473 -11.431 -10.671 1.00 98.06 201 ASP A O 1
ATOM 1556 N N . LEU A 1 202 ? 2.629 -12.584 -10.127 1.00 98.19 202 LEU A N 1
ATOM 1557 C CA . LEU A 1 202 ? 2.686 -12.271 -8.694 1.00 98.19 202 LEU A CA 1
ATOM 1558 C C . LEU A 1 202 ? 2.995 -13.527 -7.884 1.00 98.19 202 LEU A C 1
ATOM 1560 O O . LEU A 1 202 ? 2.167 -14.427 -7.760 1.00 98.19 202 LEU A O 1
ATOM 1564 N N . VAL A 1 203 ? 4.188 -13.563 -7.297 1.00 97.94 203 VAL A N 1
ATOM 1565 C CA . VAL A 1 203 ? 4.621 -14.639 -6.407 1.00 97.94 203 VAL A CA 1
ATOM 1566 C C . VAL A 1 203 ? 4.184 -14.311 -4.984 1.00 97.94 203 VAL A C 1
ATOM 1568 O O . VAL A 1 203 ? 4.646 -13.334 -4.390 1.00 97.94 203 VAL A O 1
ATOM 1571 N N . ILE A 1 204 ? 3.308 -15.146 -4.432 1.00 98.00 204 ILE A N 1
ATOM 1572 C CA . ILE A 1 204 ? 2.866 -15.057 -3.039 1.00 98.00 204 ILE A CA 1
ATOM 1573 C C . ILE A 1 204 ? 3.793 -15.933 -2.200 1.00 98.00 204 ILE A C 1
ATOM 1575 O O . ILE A 1 204 ? 3.826 -17.151 -2.371 1.00 98.00 204 ILE A O 1
ATOM 1579 N N . ILE A 1 205 ? 4.557 -15.312 -1.307 1.00 97.31 205 ILE A N 1
ATOM 1580 C CA . ILE A 1 205 ? 5.464 -16.008 -0.395 1.00 97.31 205 ILE A CA 1
ATOM 1581 C C . ILE A 1 205 ? 4.716 -16.266 0.920 1.00 97.31 205 ILE A C 1
ATOM 1583 O O . ILE A 1 205 ? 4.278 -15.300 1.553 1.00 97.31 205 ILE A O 1
ATOM 1587 N N . PRO A 1 206 ? 4.557 -17.529 1.348 1.00 94.81 206 PRO A N 1
ATOM 1588 C CA . PRO A 1 206 ? 3.901 -17.842 2.610 1.00 94.81 206 PRO A CA 1
ATOM 1589 C C . PRO A 1 206 ? 4.572 -17.165 3.810 1.00 94.81 206 PRO A C 1
ATOM 1591 O O . PRO A 1 206 ? 5.786 -16.943 3.835 1.00 94.81 206 PRO A O 1
ATOM 1594 N N . GLU A 1 207 ? 3.762 -16.845 4.809 1.00 91.81 207 GLU A N 1
ATOM 1595 C CA . GLU A 1 207 ? 4.200 -16.388 6.125 1.00 91.81 207 GLU A CA 1
ATOM 1596 C C . GLU A 1 207 ? 3.860 -17.424 7.191 1.00 91.81 207 GLU A C 1
ATOM 1598 O O . GLU A 1 207 ? 2.861 -18.135 7.075 1.00 91.81 207 GLU A O 1
ATOM 1603 N N . GLY A 1 208 ? 4.681 -17.478 8.237 1.00 84.88 208 GLY A N 1
ATOM 1604 C CA . GLY A 1 208 ? 4.521 -18.393 9.361 1.00 84.88 208 GLY A CA 1
ATOM 1605 C C . GLY A 1 208 ? 5.750 -19.265 9.589 1.00 84.88 208 GLY A C 1
ATOM 1606 O O . GLY A 1 208 ? 6.751 -19.181 8.870 1.00 84.88 208 GLY A O 1
ATOM 1607 N N . ASP A 1 209 ? 5.653 -20.105 10.611 1.00 84.69 209 ASP A N 1
ATOM 1608 C CA . ASP A 1 209 ? 6.748 -20.959 11.053 1.00 84.69 209 ASP A CA 1
ATOM 1609 C C . ASP A 1 209 ? 7.186 -21.928 9.944 1.00 84.69 209 ASP A C 1
ATOM 1611 O O . ASP A 1 209 ? 6.371 -22.538 9.251 1.00 84.69 209 ASP A O 1
ATOM 1615 N N . GLY A 1 210 ? 8.501 -22.073 9.776 1.00 85.06 210 GLY A N 1
ATOM 1616 C CA . GLY A 1 210 ? 9.098 -22.983 8.794 1.00 85.06 210 GLY A CA 1
ATOM 1617 C C . GLY A 1 210 ? 9.265 -22.415 7.380 1.00 85.06 210 GLY A C 1
ATOM 1618 O O . GLY A 1 210 ? 9.890 -23.074 6.548 1.00 85.06 210 GLY A O 1
ATOM 1619 N N . TYR A 1 211 ? 8.788 -21.197 7.099 1.00 88.19 211 TYR A N 1
ATOM 1620 C CA . TYR A 1 211 ? 8.998 -20.538 5.806 1.00 88.19 211 TYR A CA 1
ATOM 1621 C C . TYR A 1 211 ? 10.151 -19.529 5.843 1.00 88.19 211 TYR A C 1
ATOM 1623 O O . TYR A 1 211 ? 10.163 -18.582 6.627 1.00 88.19 211 TYR A O 1
ATOM 1631 N N . ASN A 1 212 ? 11.098 -19.678 4.914 1.00 90.19 212 ASN A N 1
ATOM 1632 C CA . ASN A 1 212 ? 12.147 -18.686 4.687 1.00 90.19 212 ASN A CA 1
ATOM 1633 C C . ASN A 1 212 ? 11.610 -17.555 3.805 1.00 90.19 212 ASN A C 1
ATOM 1635 O O . ASN A 1 212 ? 11.666 -17.632 2.576 1.00 90.19 212 ASN A O 1
ATOM 1639 N N . ASN A 1 213 ? 11.094 -16.499 4.433 1.00 92.69 213 ASN A N 1
ATOM 1640 C CA . ASN A 1 213 ? 10.514 -15.359 3.734 1.00 92.69 213 ASN A CA 1
ATOM 1641 C C . ASN A 1 213 ? 11.299 -14.068 4.010 1.00 92.69 213 ASN A C 1
ATOM 1643 O O . ASN A 1 213 ? 11.200 -13.474 5.077 1.00 92.69 213 ASN A O 1
ATOM 1647 N N . THR A 1 214 ? 12.048 -13.576 3.018 1.00 92.88 214 THR A N 1
ATOM 1648 C CA . THR A 1 214 ? 12.832 -12.332 3.152 1.00 92.88 214 THR A CA 1
ATOM 1649 C C . THR A 1 214 ? 11.977 -11.068 3.284 1.00 92.88 214 THR A C 1
ATOM 1651 O O . THR A 1 214 ? 12.517 -10.010 3.584 1.00 92.88 214 THR A O 1
ATOM 1654 N N . LEU A 1 215 ? 10.673 -11.142 2.999 1.00 94.00 215 LEU A N 1
ATOM 1655 C CA . LEU A 1 215 ? 9.732 -10.027 3.158 1.00 94.00 215 LEU A CA 1
ATOM 1656 C C . LEU A 1 215 ? 9.060 -10.018 4.540 1.00 94.00 215 LEU A C 1
ATOM 1658 O O . LEU A 1 215 ? 8.519 -8.992 4.940 1.00 94.00 215 LEU A O 1
ATOM 1662 N N . SER A 1 216 ? 9.096 -11.144 5.257 1.00 90.38 216 SER A N 1
ATOM 1663 C CA . SER A 1 216 ? 8.535 -11.313 6.600 1.00 90.38 216 SER A CA 1
ATOM 1664 C C . SER A 1 216 ? 9.307 -12.424 7.312 1.00 90.38 216 SER A C 1
ATOM 1666 O O . SER A 1 216 ? 8.904 -13.587 7.336 1.00 90.38 216 SER A O 1
ATOM 1668 N N . GLY A 1 217 ? 10.508 -12.080 7.778 1.00 82.44 217 GLY A N 1
ATOM 1669 C CA . GLY A 1 217 ? 11.425 -13.051 8.365 1.00 82.44 217 GLY A CA 1
ATOM 1670 C C . GLY A 1 217 ? 10.959 -13.504 9.745 1.00 82.44 217 GLY A C 1
ATOM 1671 O O . GLY A 1 217 ? 10.625 -12.675 10.590 1.00 82.44 217 GLY A O 1
ATOM 1672 N N . TYR A 1 218 ? 10.996 -14.812 9.991 1.00 77.88 218 TYR A N 1
ATOM 1673 C CA . TYR A 1 218 ? 10.788 -15.381 11.318 1.00 77.88 218 TYR A CA 1
ATOM 1674 C C . TYR A 1 218 ? 12.139 -15.635 11.995 1.00 77.88 218 TYR A C 1
ATOM 1676 O O . TYR A 1 218 ? 12.915 -16.487 11.562 1.00 77.88 218 TYR A O 1
ATOM 1684 N N . CYS A 1 219 ? 12.422 -14.886 13.061 1.00 78.56 219 CYS A N 1
ATOM 1685 C CA . CYS A 1 219 ? 13.664 -14.986 13.826 1.00 78.56 219 CYS A CA 1
ATOM 1686 C C . CYS A 1 219 ? 13.341 -15.248 15.308 1.00 78.56 219 CYS A C 1
ATOM 1688 O O . CYS A 1 219 ? 13.297 -14.302 16.091 1.00 78.56 219 CYS A O 1
ATOM 1690 N N . PRO A 1 220 ? 13.134 -16.511 15.727 1.00 75.31 220 PRO A N 1
ATOM 1691 C CA . PRO A 1 220 ? 12.664 -16.839 17.079 1.00 75.31 220 PRO A CA 1
ATOM 1692 C C . PRO A 1 220 ? 13.681 -16.496 18.176 1.00 75.31 220 PRO A C 1
ATOM 1694 O O . PRO A 1 220 ? 13.311 -16.290 19.326 1.00 75.31 220 PRO A O 1
ATOM 1697 N N . ALA A 1 221 ? 14.965 -16.407 17.820 1.00 81.25 221 ALA A N 1
ATOM 1698 C CA . ALA A 1 221 ? 16.039 -15.999 18.721 1.00 81.25 221 ALA A CA 1
ATOM 1699 C C . ALA A 1 221 ? 16.307 -14.481 18.714 1.00 81.25 221 ALA A C 1
ATOM 1701 O O . ALA A 1 221 ? 17.232 -14.034 19.389 1.00 81.25 221 ALA A O 1
ATOM 1702 N N . ALA A 1 222 ? 15.552 -13.684 17.943 1.00 76.69 222 ALA A N 1
ATOM 1703 C CA . ALA A 1 222 ? 15.702 -12.234 17.955 1.00 76.69 222 ALA A CA 1
ATOM 1704 C C . ALA A 1 222 ? 15.208 -11.687 19.298 1.00 76.69 222 ALA A C 1
ATOM 1706 O O . ALA A 1 222 ? 14.011 -11.540 19.538 1.00 76.69 222 ALA A O 1
ATOM 1707 N N . THR A 1 223 ? 16.146 -11.392 20.188 1.00 68.69 223 THR A N 1
ATOM 1708 C CA . THR A 1 223 ? 15.873 -10.634 21.400 1.00 68.69 223 THR A CA 1
ATOM 1709 C C . THR A 1 223 ? 15.893 -9.153 21.043 1.00 68.69 223 THR A C 1
ATOM 1711 O O . THR A 1 223 ? 16.861 -8.654 20.472 1.00 68.69 223 THR A O 1
ATOM 1714 N N . TYR A 1 224 ? 14.810 -8.439 21.349 1.00 56.91 224 TYR A N 1
ATOM 1715 C CA . TYR A 1 224 ? 14.827 -6.981 21.358 1.00 56.91 224 TYR A CA 1
ATOM 1716 C C . TYR A 1 224 ? 15.372 -6.540 22.720 1.00 56.91 224 TYR A C 1
ATOM 1718 O O . TYR A 1 224 ? 14.671 -6.721 23.720 1.00 56.91 224 TYR A O 1
ATOM 1726 N N . PRO A 1 225 ? 16.605 -6.006 22.812 1.00 53.00 225 PRO A N 1
ATOM 1727 C CA . PRO A 1 225 ? 16.993 -5.239 23.982 1.00 53.00 225 PRO A CA 1
ATOM 1728 C C . PRO A 1 225 ? 16.155 -3.958 23.939 1.00 53.00 225 PRO A C 1
ATOM 1730 O O . PRO A 1 225 ? 16.402 -3.086 23.107 1.00 53.00 225 PRO A O 1
ATOM 1733 N N . GLY A 1 226 ? 15.081 -3.931 24.729 1.00 42.72 226 GLY A N 1
ATOM 1734 C CA . GLY A 1 226 ? 14.262 -2.734 24.921 1.00 42.72 226 GLY A CA 1
ATOM 1735 C C . GLY A 1 226 ? 15.085 -1.571 25.454 1.00 42.72 226 GLY A C 1
ATOM 1736 O O . GLY A 1 226 ? 16.009 -1.832 26.258 1.00 42.72 226 GLY A O 1
#

pLDDT: mean 88.25, std 15.84, range [38.84, 98.62]

Organism: NCBI:txid1448316